Protein AF-A0AAU7U816-F1 (afdb_monomer_lite)

Radius of gyration: 25.52 Å; chains: 1; bounding box: 77×89×64 Å

Sequence (258 aa):
MNKLLPALVIPALTLLLGACTQPTTPPVATFTALHARVQGQEALTGDGAAHVQLLPSNSVTGTAPLATAQVGSDGTFTLKLATAAKVNPYLQAMPTPPADRTCSGTVRATPSTARQTLIDSLNLTNTGGVQALMSTTPMIRKQNSDGSVSATYTTNVLFYTDVPTRLAGSQTCTEAEYTLVSEADLNLQAGWNLVSIVSTGIGYLDGRVALMDKFIQGTTAATVWTAAGTDGPATAQSVSAVNVLKELRSHSTFFHRN

Structure (mmCIF, N/CA/C/O backbone):
data_AF-A0AAU7U816-F1
#
_entry.id   AF-A0AAU7U816-F1
#
loop_
_atom_site.group_PDB
_atom_site.id
_atom_site.type_symbol
_atom_site.label_atom_id
_atom_site.label_alt_id
_atom_site.label_comp_id
_atom_site.label_asym_id
_atom_site.label_entity_id
_atom_site.label_seq_id
_atom_site.pdbx_PDB_ins_code
_atom_site.Cartn_x
_atom_site.Cartn_y
_atom_site.Cartn_z
_atom_site.occupancy
_atom_site.B_iso_or_equiv
_atom_site.auth_seq_id
_atom_site.auth_comp_id
_atom_site.auth_asym_id
_atom_site.auth_atom_id
_atom_site.pdbx_PDB_model_num
ATOM 1 N N . MET A 1 1 ? -48.146 -71.107 -35.069 1.00 36.62 1 MET A N 1
ATOM 2 C CA . MET A 1 1 ? -46.854 -71.282 -34.371 1.00 36.62 1 MET A CA 1
ATOM 3 C C . MET A 1 1 ? -46.198 -69.918 -34.238 1.00 36.62 1 MET A C 1
ATOM 5 O O . MET A 1 1 ? -46.086 -69.267 -35.259 1.00 36.62 1 MET A O 1
ATOM 9 N N . ASN A 1 2 ? -45.841 -69.526 -33.005 1.00 39.03 2 ASN A N 1
ATOM 10 C CA . ASN A 1 2 ? -44.641 -68.767 -32.597 1.00 39.03 2 ASN A CA 1
ATOM 11 C C . ASN A 1 2 ? -44.165 -67.607 -33.509 1.00 39.03 2 ASN A C 1
ATOM 13 O O . ASN A 1 2 ? -43.842 -67.846 -34.657 1.00 39.03 2 ASN A O 1
ATOM 17 N N . LYS A 1 3 ? -43.912 -66.368 -33.068 1.00 42.56 3 LYS A N 1
ATOM 18 C CA . LYS A 1 3 ? -43.518 -65.842 -31.750 1.00 42.56 3 LYS A CA 1
ATOM 19 C C . LYS A 1 3 ? -43.368 -64.298 -31.869 1.00 42.56 3 LYS A C 1
ATOM 21 O O . LYS A 1 3 ? -42.903 -63.829 -32.897 1.00 42.56 3 LYS A O 1
ATOM 26 N N . LEU A 1 4 ? -43.648 -63.603 -30.758 1.00 42.66 4 LEU A N 1
ATOM 27 C CA . LEU A 1 4 ? -42.933 -62.436 -30.186 1.00 42.66 4 LEU A CA 1
ATOM 28 C C . LEU A 1 4 ? -43.014 -61.017 -30.824 1.00 42.66 4 LEU A C 1
ATOM 30 O O . LEU A 1 4 ? -42.383 -60.713 -31.829 1.00 42.66 4 LEU A O 1
ATOM 34 N N . LEU A 1 5 ? -43.706 -60.132 -30.080 1.00 50.06 5 LEU A N 1
ATOM 35 C CA . LEU A 1 5 ? -43.384 -58.718 -29.737 1.00 50.06 5 LEU A CA 1
ATOM 36 C C . LEU A 1 5 ? -41.891 -58.498 -29.345 1.00 50.06 5 LEU A C 1
ATOM 38 O O . LEU A 1 5 ? -41.238 -59.514 -29.103 1.00 50.06 5 LEU A O 1
ATOM 42 N N . PRO A 1 6 ? -41.348 -57.272 -29.076 1.00 58.50 6 PRO A N 1
ATOM 43 C CA . PRO A 1 6 ? -41.886 -55.886 -29.126 1.00 58.50 6 PRO A CA 1
ATOM 44 C C . PRO A 1 6 ? -40.895 -54.825 -29.709 1.00 58.50 6 PRO A C 1
ATOM 46 O O . PRO A 1 6 ? -39.707 -55.081 -29.860 1.00 58.50 6 PRO A O 1
ATOM 49 N N . ALA A 1 7 ? -41.329 -53.575 -29.918 1.00 49.47 7 ALA A N 1
ATOM 50 C CA . ALA A 1 7 ? -40.423 -52.411 -29.892 1.00 49.47 7 ALA A CA 1
ATOM 51 C C . ALA A 1 7 ? -41.190 -51.149 -29.467 1.00 49.47 7 ALA A C 1
ATOM 53 O O . ALA A 1 7 ? -41.727 -50.413 -30.289 1.00 49.47 7 ALA A O 1
ATOM 54 N N . LEU A 1 8 ? -41.275 -50.942 -28.152 1.00 55.66 8 LEU A N 1
ATOM 55 C CA . LEU A 1 8 ? -41.891 -49.782 -27.515 1.00 55.66 8 LEU A CA 1
ATOM 56 C C . LEU A 1 8 ? -40.956 -49.269 -26.419 1.00 55.66 8 LEU A C 1
ATOM 58 O O . LEU A 1 8 ? -41.116 -49.642 -25.269 1.00 55.66 8 LEU A O 1
ATOM 62 N N . VAL A 1 9 ? -39.962 -48.459 -26.779 1.00 53.72 9 VAL A N 1
ATOM 63 C CA . VAL A 1 9 ? -39.236 -47.527 -25.894 1.00 53.72 9 VAL A CA 1
ATOM 64 C C . VAL A 1 9 ? -38.679 -46.478 -26.863 1.00 53.72 9 VAL A C 1
ATOM 66 O O . VAL A 1 9 ? -38.007 -46.846 -27.817 1.00 53.72 9 VAL A O 1
ATOM 69 N N . ILE A 1 10 ? -39.072 -45.207 -26.820 1.00 54.56 10 ILE A N 1
ATOM 70 C CA . ILE A 1 10 ? -38.339 -44.126 -26.145 1.00 54.56 10 ILE A CA 1
ATOM 71 C C . ILE A 1 10 ? -39.259 -42.889 -26.211 1.00 54.56 10 ILE A C 1
ATOM 73 O O . ILE A 1 10 ? -39.550 -42.411 -27.307 1.00 54.56 10 ILE A O 1
ATOM 77 N N . PRO A 1 11 ? -39.717 -42.358 -25.064 1.00 51.72 11 PRO A N 1
ATOM 78 C CA . PRO A 1 11 ? -39.498 -40.932 -24.834 1.00 51.72 11 PRO A CA 1
ATOM 79 C C . PRO A 1 11 ? -39.207 -40.681 -23.349 1.00 51.72 11 PRO A C 1
ATOM 81 O O . PRO A 1 11 ? -40.109 -40.453 -22.552 1.00 51.72 11 PRO A O 1
ATOM 84 N N . ALA A 1 12 ? -37.937 -40.751 -22.953 1.00 53.91 12 ALA A N 1
ATOM 85 C CA . ALA A 1 12 ? -37.525 -40.402 -21.588 1.00 53.91 12 ALA A CA 1
ATOM 86 C C . ALA A 1 12 ? -36.138 -39.736 -21.542 1.00 53.91 12 ALA A C 1
ATOM 88 O O . ALA A 1 12 ? -35.425 -39.854 -20.552 1.00 53.91 12 ALA A O 1
ATOM 89 N N . LEU A 1 13 ? -35.735 -39.047 -22.618 1.00 52.62 13 LEU A N 1
ATOM 90 C CA . LEU A 1 13 ? -34.393 -38.461 -22.743 1.00 52.62 13 LEU A CA 1
ATOM 91 C C . LEU A 1 13 ? -34.386 -36.928 -22.876 1.00 52.62 13 LEU A C 1
ATOM 93 O O . LEU A 1 13 ? -33.478 -36.367 -23.477 1.00 52.62 13 LEU A O 1
ATOM 97 N N . THR A 1 14 ? -35.391 -36.235 -22.334 1.00 54.91 14 THR A N 1
ATOM 98 C CA . THR A 1 14 ? -35.468 -34.757 -22.379 1.00 54.91 14 THR A CA 1
ATOM 99 C C . THR A 1 14 ? -35.555 -34.077 -21.009 1.00 54.91 14 THR A C 1
ATOM 101 O O . THR A 1 14 ? -35.584 -32.853 -20.950 1.00 54.91 14 THR A O 1
ATOM 104 N N . LEU A 1 15 ? -35.520 -34.820 -19.896 1.00 52.28 15 LEU A N 1
ATOM 105 C CA . LEU A 1 15 ? -35.678 -34.257 -18.540 1.00 52.28 15 LEU A CA 1
ATOM 106 C C . LEU A 1 15 ? -34.377 -34.116 -17.723 1.00 52.28 15 LEU A C 1
ATOM 108 O O . LEU A 1 15 ? -34.433 -33.731 -16.561 1.00 52.28 15 LEU A O 1
ATOM 112 N N . LEU A 1 16 ? -33.200 -34.373 -18.305 1.00 53.47 16 LEU A N 1
ATOM 113 C CA . LEU A 1 16 ? -31.914 -34.371 -17.577 1.00 53.47 16 LEU A CA 1
ATOM 114 C C . LEU A 1 16 ? -31.027 -33.128 -17.794 1.00 53.47 16 LEU A C 1
ATOM 116 O O . LEU A 1 16 ? -29.910 -33.091 -17.293 1.00 53.47 16 LEU A O 1
ATOM 120 N N . LEU A 1 17 ? -31.507 -32.087 -18.485 1.00 53.38 17 LEU A N 1
ATOM 121 C CA . LEU A 1 17 ? -30.717 -30.872 -18.777 1.00 53.38 17 LEU A CA 1
ATOM 122 C C . LEU A 1 17 ? -31.048 -29.662 -17.877 1.00 53.38 17 LEU A C 1
ATOM 124 O O . LEU A 1 17 ? -30.529 -28.574 -18.099 1.00 53.38 17 LEU A O 1
ATOM 128 N N . GLY A 1 18 ? -31.900 -29.827 -16.858 1.00 51.31 18 GLY A N 1
ATOM 129 C CA . GLY A 1 18 ? -32.356 -28.727 -15.993 1.00 51.31 18 GLY A CA 1
ATOM 130 C C . GLY A 1 18 ? -31.493 -28.432 -14.761 1.00 51.31 18 GLY A C 1
ATOM 131 O O . GLY A 1 18 ? -31.726 -27.431 -14.091 1.00 51.31 18 GLY A O 1
ATOM 132 N N . ALA A 1 19 ? -30.498 -29.262 -14.445 1.00 47.41 19 ALA A N 1
ATOM 133 C CA . ALA A 1 19 ? -29.580 -29.007 -13.338 1.00 47.41 19 ALA A CA 1
ATOM 134 C C . ALA A 1 19 ? -28.322 -28.300 -13.858 1.00 47.41 19 ALA A C 1
ATOM 136 O O . ALA A 1 19 ? -27.218 -28.837 -13.799 1.00 47.41 19 ALA A O 1
ATOM 137 N N . CYS A 1 20 ? -28.497 -27.082 -14.382 1.00 55.19 20 CYS A N 1
ATOM 138 C CA . CYS A 1 20 ? -27.411 -26.112 -14.428 1.00 55.19 20 CYS A CA 1
ATOM 139 C C . CYS A 1 20 ? -26.956 -25.910 -12.985 1.00 55.19 20 CYS A C 1
ATOM 141 O O . CYS A 1 20 ? -27.580 -25.182 -12.216 1.00 55.19 20 CYS A O 1
ATOM 143 N N . THR A 1 21 ? -25.896 -26.622 -12.617 1.00 51.97 21 THR A N 1
ATOM 144 C CA . THR A 1 21 ? -25.101 -26.409 -11.419 1.00 51.97 21 THR A CA 1
ATOM 145 C C . THR A 1 21 ? -24.668 -24.956 -11.429 1.00 51.97 21 THR A C 1
ATOM 147 O O . THR A 1 21 ? -23.669 -24.601 -12.052 1.00 51.97 21 THR A O 1
ATOM 150 N N . GLN A 1 22 ? -25.471 -24.101 -10.803 1.00 54.81 22 GLN A N 1
ATOM 151 C CA . GLN A 1 22 ? -25.089 -22.742 -10.488 1.00 54.81 22 GLN A CA 1
ATOM 152 C C . GLN A 1 22 ? -23.802 -22.897 -9.677 1.00 54.81 22 GLN A C 1
ATOM 154 O O . GLN A 1 22 ? -23.853 -23.533 -8.620 1.00 54.81 22 GLN A O 1
ATOM 159 N N . PRO A 1 23 ? -22.637 -22.447 -10.179 1.00 47.41 23 PRO A N 1
ATOM 160 C CA . PRO A 1 23 ? -21.431 -22.494 -9.382 1.00 47.41 23 PRO A CA 1
ATOM 161 C C . PRO A 1 23 ? -21.744 -21.651 -8.153 1.00 47.41 23 PRO A C 1
ATOM 163 O O . PRO A 1 23 ? -21.903 -20.434 -8.252 1.00 47.41 23 PRO A O 1
ATOM 166 N N . THR A 1 24 ? -21.940 -22.295 -7.006 1.00 44.50 24 THR A N 1
ATOM 167 C CA . THR A 1 24 ? -21.982 -21.603 -5.728 1.00 44.50 24 THR A CA 1
ATOM 168 C C . THR A 1 24 ? -20.567 -21.115 -5.511 1.00 44.50 24 THR A C 1
ATOM 170 O O . THR A 1 24 ? -19.733 -21.832 -4.959 1.00 44.50 24 THR A O 1
ATOM 173 N N . THR A 1 25 ? -20.269 -19.931 -6.048 1.00 48.66 25 THR A N 1
ATOM 174 C CA . THR A 1 25 ? -19.036 -19.218 -5.757 1.00 48.66 25 THR A CA 1
ATOM 175 C C . THR A 1 25 ? -18.954 -19.149 -4.235 1.00 48.66 25 THR A C 1
ATOM 177 O O . THR A 1 25 ? -19.900 -18.643 -3.619 1.00 48.66 25 THR A O 1
ATOM 180 N N . PRO A 1 26 ? -17.911 -19.722 -3.611 1.00 46.16 26 PRO A N 1
ATOM 181 C CA . PRO A 1 26 ? -17.798 -19.703 -2.165 1.00 46.16 26 PRO A CA 1
ATOM 182 C C . PRO A 1 26 ? -17.924 -18.253 -1.682 1.00 46.16 26 PRO A C 1
ATOM 184 O O . PRO A 1 26 ? -17.363 -17.364 -2.331 1.00 46.16 26 PRO A O 1
ATOM 187 N N . PRO A 1 27 ? -18.666 -17.985 -0.591 1.00 47.12 27 PRO A N 1
ATOM 188 C CA . PRO A 1 27 ? -18.741 -16.645 -0.033 1.00 47.12 27 PRO A CA 1
ATOM 189 C C . PRO A 1 27 ? -17.320 -16.203 0.300 1.00 47.12 27 PRO A C 1
ATOM 191 O O . PRO A 1 27 ? -16.638 -16.809 1.127 1.00 47.12 27 PRO A O 1
ATOM 194 N N . VAL A 1 28 ? -16.847 -15.189 -0.416 1.00 52.94 28 VAL A N 1
ATOM 195 C CA . VAL A 1 28 ? -15.475 -14.728 -0.266 1.00 52.94 28 VAL A CA 1
ATOM 196 C C . VAL A 1 28 ? -15.392 -13.947 1.039 1.00 52.94 28 VAL A C 1
ATOM 198 O O . VAL A 1 28 ? -16.163 -13.012 1.256 1.00 52.94 28 VAL A O 1
ATOM 201 N N . ALA A 1 29 ? -14.496 -14.370 1.932 1.00 53.53 29 ALA A N 1
ATOM 202 C CA . ALA A 1 29 ? -14.310 -13.735 3.228 1.00 53.53 29 ALA A CA 1
ATOM 203 C C . ALA A 1 29 ? -13.927 -12.263 3.026 1.00 53.53 29 ALA A C 1
ATOM 205 O O . ALA A 1 29 ? -12.871 -11.950 2.475 1.00 53.53 29 ALA A O 1
ATOM 206 N N . THR A 1 30 ? -14.795 -11.353 3.457 1.00 62.50 30 THR A N 1
ATOM 207 C CA . THR A 1 30 ? -14.505 -9.923 3.449 1.00 62.50 30 THR A CA 1
ATOM 208 C C . THR A 1 30 ? -13.468 -9.626 4.526 1.00 62.50 30 THR A C 1
ATOM 210 O O . THR A 1 30 ? -13.640 -9.959 5.699 1.00 62.50 30 THR A O 1
ATOM 213 N N . PHE A 1 31 ? -12.361 -8.999 4.136 1.00 78.06 31 PHE A N 1
ATOM 214 C CA . PHE A 1 31 ? -11.331 -8.560 5.069 1.00 78.06 31 PHE A CA 1
ATOM 215 C C . PHE A 1 31 ? -11.863 -7.354 5.861 1.00 78.06 31 PHE A C 1
ATOM 217 O O . PHE A 1 31 ? -11.799 -6.217 5.407 1.00 78.06 31 PHE A O 1
ATOM 224 N N . THR A 1 32 ? -12.487 -7.583 7.018 1.00 82.62 32 THR A N 1
ATOM 225 C CA . THR A 1 32 ? -13.166 -6.515 7.785 1.00 82.62 32 THR A CA 1
ATOM 226 C C . THR A 1 32 ? -12.341 -5.951 8.936 1.00 82.62 32 THR A C 1
ATOM 228 O O . THR A 1 32 ? -12.691 -4.912 9.499 1.00 82.62 32 THR A O 1
ATOM 231 N N . ALA A 1 33 ? -11.273 -6.639 9.328 1.00 83.69 33 ALA A N 1
ATOM 232 C CA . ALA A 1 33 ? -10.409 -6.231 10.422 1.00 83.69 33 ALA A CA 1
ATOM 233 C C . ALA A 1 33 ? -8.959 -6.613 10.129 1.00 83.69 33 ALA A C 1
ATOM 235 O O . ALA A 1 33 ? -8.683 -7.672 9.567 1.00 83.69 33 ALA A O 1
ATOM 236 N N . LEU A 1 34 ? -8.049 -5.744 10.553 1.00 83.56 34 LEU A N 1
ATOM 237 C CA . LEU A 1 34 ? -6.619 -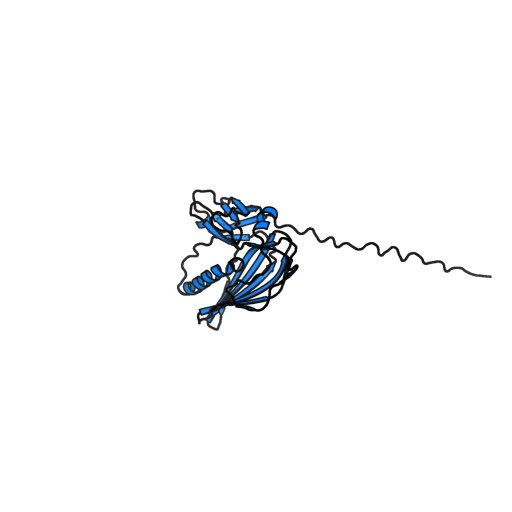5.993 10.562 1.00 83.56 34 LEU A CA 1
ATOM 238 C C . LEU A 1 34 ? -6.199 -6.345 11.991 1.00 83.56 34 LEU A C 1
ATOM 240 O O . LEU A 1 34 ? -6.331 -5.520 12.897 1.00 83.56 34 LEU A O 1
ATOM 244 N N . HIS A 1 35 ? -5.694 -7.561 12.181 1.00 84.12 35 HIS A N 1
ATOM 245 C CA . HIS A 1 35 ? -5.125 -8.018 13.446 1.00 84.12 35 HIS A CA 1
ATOM 246 C C . HIS A 1 35 ? -3.608 -7.992 13.326 1.00 84.12 35 HIS A C 1
ATOM 248 O O . HIS A 1 35 ? -3.029 -8.699 12.502 1.00 84.12 35 HIS A O 1
ATOM 254 N N . ALA A 1 36 ? -2.960 -7.149 14.115 1.00 83.75 36 ALA A N 1
ATOM 255 C CA . ALA A 1 36 ? -1.564 -6.829 13.893 1.00 83.75 36 ALA A CA 1
ATOM 256 C C . ALA A 1 36 ? -0.821 -6.564 15.197 1.00 83.75 36 ALA A C 1
ATOM 258 O O . ALA A 1 36 ? -1.410 -6.397 16.267 1.00 83.75 36 ALA A O 1
ATOM 259 N N . ARG A 1 37 ? 0.505 -6.541 15.084 1.00 82.62 37 ARG A N 1
ATOM 260 C CA . ARG A 1 37 ? 1.416 -6.201 16.171 1.00 82.62 37 ARG A CA 1
ATOM 261 C C . ARG A 1 37 ? 2.384 -5.124 15.710 1.00 82.62 37 ARG A C 1
ATOM 263 O O . ARG A 1 37 ? 2.958 -5.251 14.631 1.00 82.62 37 ARG A O 1
ATOM 270 N N . VAL A 1 38 ? 2.571 -4.108 16.543 1.00 80.94 38 VAL A N 1
ATOM 271 C CA . VAL A 1 38 ? 3.611 -3.091 16.395 1.00 80.94 38 VAL A CA 1
ATOM 272 C C . VAL A 1 38 ? 4.954 -3.686 16.820 1.00 80.94 38 VAL A C 1
ATOM 274 O O . VAL A 1 38 ? 5.079 -4.229 17.919 1.00 80.94 38 VAL A O 1
ATOM 277 N N . GLN A 1 39 ? 5.960 -3.588 15.955 1.00 79.19 39 GLN A N 1
ATOM 278 C CA . GLN A 1 39 ? 7.344 -3.952 16.251 1.00 79.19 39 GLN A CA 1
ATOM 279 C C . GLN A 1 39 ? 8.214 -2.697 16.425 1.00 79.19 39 GLN A C 1
ATOM 281 O O . GLN A 1 39 ? 8.109 -1.753 15.642 1.00 79.19 39 GLN A O 1
ATOM 286 N N . GLY A 1 40 ? 9.084 -2.727 17.445 1.00 67.00 40 GLY A N 1
ATOM 287 C CA . GLY A 1 40 ? 9.972 -1.631 17.859 1.00 67.00 40 GLY A CA 1
ATOM 28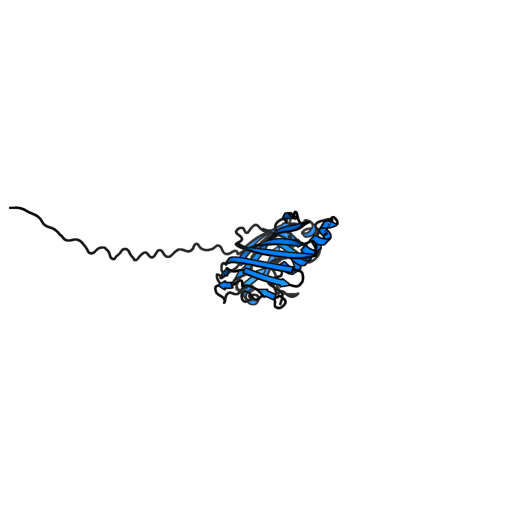8 C C . GLY A 1 40 ? 9.624 -1.135 19.267 1.00 67.00 40 GLY A C 1
ATOM 289 O O . GLY A 1 40 ? 8.524 -0.638 19.484 1.00 67.00 40 GLY A O 1
ATOM 290 N N . GLN A 1 41 ? 10.530 -1.293 20.242 1.00 58.12 41 GLN A N 1
ATOM 291 C CA . GLN A 1 41 ? 10.253 -0.906 21.638 1.00 58.12 41 GLN A CA 1
ATOM 292 C C . GLN A 1 41 ? 10.077 0.609 21.802 1.00 58.12 41 GLN A C 1
ATOM 294 O O . GLN A 1 41 ? 9.187 1.020 22.538 1.00 58.12 41 GLN A O 1
ATOM 299 N N . GLU A 1 42 ? 10.834 1.428 21.062 1.00 61.47 42 GLU A N 1
ATOM 300 C CA . GLU A 1 42 ? 10.719 2.899 21.093 1.00 61.47 42 GLU A CA 1
ATOM 301 C C . GLU A 1 42 ? 9.333 3.402 20.651 1.00 61.47 42 GLU A C 1
ATOM 303 O O . GLU A 1 42 ? 8.867 4.457 21.076 1.00 61.47 42 GLU A O 1
ATOM 308 N N . ALA A 1 43 ? 8.631 2.620 19.828 1.00 57.78 43 ALA A N 1
ATOM 309 C CA . ALA A 1 43 ? 7.280 2.939 19.380 1.00 57.78 43 ALA A CA 1
ATOM 310 C C . ALA A 1 43 ? 6.250 2.855 20.527 1.00 57.78 43 ALA A C 1
ATOM 312 O O . ALA A 1 43 ? 5.202 3.504 20.481 1.00 57.78 43 ALA A O 1
ATOM 313 N N . LEU A 1 44 ? 6.552 2.069 21.568 1.00 65.00 44 LEU A N 1
ATOM 314 C CA . LEU A 1 44 ? 5.683 1.820 22.721 1.00 65.00 44 LEU A CA 1
ATOM 315 C C . LEU A 1 44 ? 6.168 2.520 24.002 1.00 65.00 44 LEU A C 1
ATOM 317 O O . LEU A 1 44 ? 5.472 2.476 25.014 1.00 65.00 44 LEU A O 1
ATOM 321 N N . THR A 1 45 ? 7.340 3.164 23.989 1.00 59.22 45 THR A N 1
ATOM 322 C CA . THR A 1 45 ? 7.858 3.907 25.144 1.00 59.22 45 THR A CA 1
ATOM 323 C C . THR A 1 45 ? 7.189 5.278 25.237 1.00 59.22 45 THR A C 1
ATOM 325 O O . THR A 1 45 ? 7.564 6.217 24.539 1.00 59.22 45 THR A O 1
ATOM 328 N N . GLY A 1 46 ? 6.186 5.391 26.102 1.00 58.69 46 GLY A N 1
ATOM 329 C CA . GLY A 1 46 ? 5.537 6.644 26.478 1.00 58.69 46 GLY A CA 1
ATOM 330 C C . GLY A 1 46 ? 4.451 6.394 27.523 1.00 58.69 46 GLY A C 1
ATOM 331 O O . GLY A 1 46 ? 3.783 5.365 27.478 1.00 58.69 46 GLY A O 1
ATOM 332 N N . ASP A 1 47 ? 4.254 7.330 28.454 1.00 55.38 47 ASP A N 1
ATOM 333 C CA . ASP A 1 47 ? 3.295 7.206 29.570 1.00 55.38 47 ASP A CA 1
ATOM 334 C C . ASP A 1 47 ? 1.815 7.375 29.142 1.00 55.38 47 ASP A C 1
ATOM 336 O O . ASP A 1 47 ? 0.970 7.827 29.913 1.00 55.38 47 ASP A O 1
ATOM 340 N N . GLY A 1 48 ? 1.467 7.034 27.896 1.00 63.44 48 GLY A N 1
ATOM 341 C CA . GLY A 1 48 ? 0.135 7.245 27.330 1.00 63.44 48 GLY A CA 1
ATOM 342 C C . GLY A 1 48 ? -0.333 6.112 26.422 1.00 63.44 48 GLY A C 1
ATOM 343 O O . GLY A 1 48 ? 0.465 5.388 25.832 1.00 63.44 48 GLY A O 1
ATOM 344 N N . ALA A 1 49 ? -1.656 5.974 26.292 1.00 79.19 49 ALA A N 1
ATOM 345 C CA . ALA A 1 49 ? -2.273 4.977 25.425 1.00 79.19 49 ALA A CA 1
ATOM 346 C C . ALA A 1 49 ? -1.947 5.266 23.948 1.00 79.19 49 ALA A C 1
ATOM 348 O O . ALA A 1 49 ? -2.442 6.233 23.358 1.00 79.19 49 ALA A O 1
ATOM 349 N N . ALA A 1 50 ? -1.088 4.434 23.357 1.00 88.62 50 ALA A N 1
ATOM 350 C CA . ALA A 1 50 ? -0.772 4.500 21.940 1.00 88.62 50 ALA A CA 1
ATOM 351 C C . ALA A 1 50 ? -1.969 4.022 21.109 1.00 88.62 50 ALA A C 1
ATOM 353 O O . ALA A 1 50 ? -2.671 3.076 21.474 1.00 88.62 50 ALA A O 1
ATOM 354 N N . HIS A 1 51 ? -2.199 4.659 19.967 1.00 92.19 51 HIS A N 1
ATOM 355 C CA . HIS A 1 51 ? -3.253 4.255 19.046 1.00 92.19 51 HIS A CA 1
ATOM 356 C C . HIS A 1 51 ? -2.759 4.287 17.607 1.00 92.19 51 HIS A C 1
ATOM 358 O O . HIS A 1 51 ? -1.942 5.122 17.225 1.00 92.19 51 HIS A O 1
ATOM 364 N N . VAL A 1 52 ? -3.282 3.369 16.804 1.00 92.44 52 VAL A N 1
ATOM 365 C CA . VAL A 1 52 ? -3.049 3.322 15.365 1.00 92.44 52 VAL A CA 1
ATOM 366 C C . VAL A 1 52 ? -4.225 3.936 14.630 1.00 92.44 52 VAL A C 1
ATOM 368 O O . VAL A 1 52 ? -5.384 3.742 15.005 1.00 92.44 52 VAL A O 1
ATOM 371 N N . GLN A 1 53 ? -3.926 4.664 13.566 1.00 94.38 53 GLN A N 1
ATOM 372 C CA . GLN A 1 53 ? -4.887 5.313 12.696 1.00 94.38 53 GLN A CA 1
ATOM 373 C C . GLN A 1 53 ? -4.634 4.889 11.256 1.00 94.38 53 GLN A C 1
ATOM 375 O O . GLN A 1 53 ? -3.502 4.871 10.780 1.00 94.38 53 GLN A O 1
ATOM 380 N N . LEU A 1 54 ? -5.715 4.585 10.552 1.00 92.75 54 LEU A N 1
ATOM 381 C CA . LEU A 1 54 ? -5.715 4.399 9.112 1.00 92.75 54 LEU A CA 1
ATOM 382 C C . LEU A 1 54 ? -6.250 5.681 8.492 1.00 92.75 54 LEU A C 1
ATOM 384 O O . LEU A 1 54 ? -7.419 6.023 8.689 1.00 92.75 54 LEU A O 1
ATOM 388 N N . LEU A 1 55 ? -5.387 6.404 7.789 1.00 91.38 55 LEU A N 1
ATOM 389 C CA . LEU A 1 55 ? -5.751 7.617 7.068 1.00 91.38 55 LEU A CA 1
ATOM 390 C C . LEU A 1 55 ? -6.060 7.288 5.604 1.00 91.38 55 LEU A C 1
ATOM 392 O O . LEU A 1 55 ? -5.530 6.311 5.079 1.00 91.38 55 LEU A O 1
ATOM 396 N N . PRO A 1 56 ? -6.917 8.075 4.934 1.00 85.88 56 PRO A N 1
ATOM 397 C CA . PRO A 1 56 ? -6.996 8.051 3.483 1.00 85.88 56 PRO A CA 1
ATOM 398 C C . PRO A 1 56 ? -5.642 8.382 2.865 1.00 85.88 56 PRO A C 1
ATOM 400 O O . PRO A 1 56 ? -4.888 9.194 3.391 1.00 85.88 56 PRO A O 1
ATOM 403 N N . SER A 1 57 ? -5.362 7.804 1.712 1.00 75.75 57 SER A N 1
ATOM 404 C CA . SER A 1 57 ? -4.071 7.948 1.053 1.00 75.75 57 SER A CA 1
ATOM 405 C C . SER A 1 57 ? -3.746 9.364 0.558 1.00 75.75 57 SER A C 1
ATOM 407 O O . SER A 1 57 ? -2.584 9.734 0.446 1.00 75.75 57 SER A O 1
ATOM 409 N N . ASN A 1 58 ? -4.774 10.175 0.315 1.00 73.81 58 ASN A N 1
ATOM 410 C CA . ASN A 1 58 ? -4.690 11.592 -0.033 1.00 73.81 58 ASN A CA 1
ATOM 411 C C . ASN A 1 58 ? -5.017 12.506 1.165 1.00 73.81 58 ASN A C 1
ATOM 413 O O . ASN A 1 58 ? -5.539 13.609 0.989 1.00 73.81 58 ASN A O 1
ATOM 417 N N . SER A 1 59 ? -4.788 12.039 2.397 1.00 80.44 59 SER A N 1
ATOM 418 C CA . SER A 1 59 ? -5.084 12.824 3.593 1.00 80.44 59 SER A CA 1
ATOM 419 C C . SER A 1 59 ? -4.209 14.071 3.686 1.00 80.44 59 SER A C 1
ATOM 421 O O . SER A 1 59 ? -2.986 13.993 3.587 1.00 80.44 59 SER A O 1
ATOM 423 N N . VAL A 1 60 ? -4.834 15.203 3.991 1.00 80.62 60 VAL A N 1
ATOM 424 C CA . VAL A 1 60 ? -4.159 16.420 4.459 1.00 80.62 60 VAL A CA 1
ATOM 425 C C . VAL A 1 60 ? -4.248 16.523 5.982 1.00 80.62 60 VAL A C 1
ATOM 427 O O . VAL A 1 60 ? -5.066 15.841 6.612 1.00 80.62 60 VAL A O 1
ATOM 430 N N . THR A 1 61 ? -3.440 17.388 6.595 1.00 80.56 61 THR A N 1
ATOM 431 C CA . THR A 1 61 ? -3.513 17.670 8.037 1.00 80.56 61 THR A CA 1
ATOM 432 C C . THR A 1 61 ? -4.954 17.967 8.465 1.00 80.56 61 THR A C 1
ATOM 434 O O . THR A 1 61 ? -5.627 18.802 7.867 1.00 80.56 61 THR A O 1
ATOM 437 N N . GLY A 1 62 ? -5.434 17.270 9.500 1.00 82.69 62 GLY A N 1
ATOM 438 C CA . GLY A 1 62 ? -6.808 17.398 10.001 1.00 82.69 62 GLY A CA 1
ATOM 439 C C . GLY A 1 62 ? -7.832 16.456 9.354 1.00 82.69 62 GLY A C 1
ATOM 440 O O . GLY A 1 62 ? -8.986 16.443 9.778 1.00 82.69 62 GLY A O 1
ATOM 441 N N . THR A 1 63 ? -7.436 15.632 8.377 1.00 88.75 63 THR A N 1
ATOM 442 C CA . THR A 1 63 ? -8.311 14.587 7.821 1.00 88.75 63 THR A CA 1
ATOM 443 C C . THR A 1 63 ? -8.702 13.584 8.907 1.00 88.75 63 THR A C 1
ATOM 445 O O . THR A 1 63 ? -7.844 13.038 9.601 1.00 88.75 63 THR A O 1
ATOM 448 N N . ALA A 1 64 ? -10.002 13.314 9.044 1.00 92.62 64 ALA A N 1
ATOM 449 C CA . ALA A 1 64 ? -10.489 12.315 9.987 1.00 92.62 64 ALA A CA 1
ATOM 450 C C . ALA A 1 64 ? -10.026 10.901 9.578 1.00 92.62 64 ALA A C 1
ATOM 452 O O . ALA A 1 64 ? -10.143 10.537 8.404 1.00 92.62 64 ALA A O 1
ATOM 453 N N . PRO A 1 65 ? -9.557 10.066 10.523 1.00 94.75 65 PRO A N 1
ATOM 454 C CA . PRO A 1 65 ? -9.111 8.720 10.200 1.00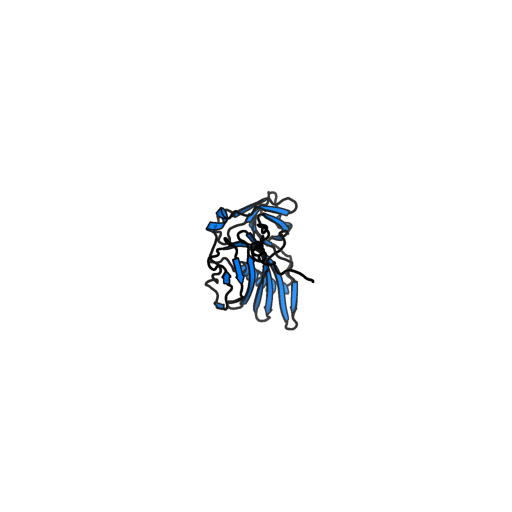 94.75 65 PRO A CA 1
ATOM 455 C C . PRO A 1 65 ? -10.273 7.846 9.734 1.00 94.75 65 PRO A C 1
ATOM 457 O O . PRO A 1 65 ? -11.383 7.898 10.275 1.00 94.75 65 PRO A O 1
ATOM 460 N N . LEU A 1 66 ? -10.007 6.984 8.754 1.00 94.88 66 LEU A N 1
ATOM 461 C CA . LEU A 1 66 ? -10.920 5.943 8.287 1.00 94.88 66 LEU A CA 1
ATOM 462 C C . LEU A 1 66 ? -11.167 4.907 9.390 1.00 94.88 66 LEU A C 1
ATOM 464 O O . LEU A 1 66 ? -12.314 4.519 9.618 1.00 94.88 66 LEU A O 1
ATOM 468 N N . ALA A 1 67 ? -10.132 4.534 10.138 1.00 95.31 67 ALA A N 1
ATOM 469 C CA . ALA A 1 67 ? -10.237 3.643 11.288 1.00 95.31 67 ALA A CA 1
ATOM 470 C C . ALA A 1 67 ? -9.207 4.004 12.364 1.00 95.31 67 ALA A C 1
ATOM 472 O O . ALA A 1 67 ? -8.144 4.532 12.045 1.00 95.31 67 ALA A O 1
ATOM 473 N N . THR A 1 68 ? -9.514 3.675 13.618 1.00 95.12 68 THR A N 1
ATOM 474 C CA . THR A 1 68 ? -8.612 3.857 14.763 1.00 95.12 68 THR A CA 1
ATOM 475 C C . THR A 1 68 ? -8.682 2.628 15.664 1.00 95.12 68 THR A C 1
ATOM 477 O O . THR A 1 68 ? -9.765 2.067 15.843 1.00 95.12 68 THR A O 1
ATOM 480 N N . ALA A 1 69 ? -7.559 2.220 16.251 1.00 94.38 69 ALA A N 1
ATOM 481 C CA . ALA A 1 69 ? -7.510 1.186 17.281 1.00 94.38 69 ALA A CA 1
ATOM 482 C C . ALA A 1 69 ? -6.495 1.534 18.369 1.00 94.38 69 ALA A C 1
ATOM 484 O O . ALA A 1 69 ? -5.462 2.135 18.088 1.00 94.38 69 ALA A O 1
ATOM 485 N N . GLN A 1 70 ? -6.792 1.144 19.606 1.00 92.94 70 GLN A N 1
ATOM 486 C CA . GLN A 1 70 ? -5.830 1.213 20.704 1.00 92.94 70 GLN A CA 1
ATOM 487 C C . GLN A 1 70 ? -4.777 0.115 20.534 1.00 92.94 70 GLN A C 1
ATOM 489 O O . GLN A 1 70 ? -5.100 -0.988 20.081 1.00 92.94 70 GLN A O 1
ATOM 494 N N . VAL A 1 71 ? -3.537 0.422 20.901 1.00 91.06 71 VAL A N 1
ATOM 495 C CA . VAL A 1 71 ? -2.439 -0.544 20.959 1.00 91.06 71 VAL A CA 1
ATOM 496 C C . VAL A 1 71 ? -2.346 -1.068 22.388 1.00 91.06 71 VAL A C 1
ATOM 498 O O . VAL A 1 71 ? -2.238 -0.295 23.339 1.00 91.06 71 VAL A O 1
ATOM 501 N N . GLY A 1 72 ? -2.429 -2.387 22.541 1.00 87.81 72 GLY A N 1
ATOM 502 C CA . GLY A 1 72 ? -2.243 -3.066 23.816 1.00 87.81 72 GLY A CA 1
ATOM 503 C C . GLY A 1 72 ? -0.809 -2.934 24.327 1.00 87.81 72 GLY A C 1
ATOM 504 O O . GLY A 1 72 ? 0.120 -2.639 23.577 1.00 87.81 72 GLY A O 1
ATOM 505 N N . SER A 1 73 ? -0.608 -3.206 25.616 1.00 84.81 73 SER A N 1
ATOM 506 C CA . SER A 1 73 ? 0.723 -3.191 26.241 1.00 84.81 73 SER A CA 1
ATOM 507 C C . SER A 1 73 ? 1.691 -4.231 25.657 1.00 84.81 73 SER A C 1
ATOM 509 O O . SER A 1 73 ? 2.902 -4.095 25.799 1.00 84.81 73 SER A O 1
ATOM 511 N N . ASP A 1 74 ? 1.178 -5.252 24.969 1.00 84.56 74 ASP A N 1
ATOM 512 C CA . ASP A 1 74 ? 1.947 -6.259 24.227 1.00 84.56 74 ASP A CA 1
ATOM 513 C C . ASP A 1 74 ? 2.297 -5.832 22.781 1.00 84.56 74 ASP A C 1
ATOM 515 O O . ASP A 1 74 ? 2.928 -6.588 22.024 1.00 84.56 74 ASP A O 1
ATOM 519 N N . GLY A 1 75 ? 1.897 -4.615 22.400 1.00 86.00 75 GLY A N 1
ATOM 520 C CA . GLY A 1 75 ? 2.044 -4.045 21.067 1.00 86.00 75 GLY A CA 1
ATOM 521 C C . GLY A 1 75 ? 0.983 -4.517 20.073 1.00 86.00 75 GLY A C 1
ATOM 522 O O . GLY A 1 75 ? 1.077 -4.177 18.895 1.00 86.00 75 GLY A O 1
ATOM 523 N N . THR A 1 76 ? -0.000 -5.322 20.482 1.00 90.06 76 THR A N 1
ATOM 524 C CA . THR A 1 76 ? -1.035 -5.826 19.570 1.00 90.06 76 THR A CA 1
ATOM 525 C C . THR A 1 76 ? -2.178 -4.833 19.398 1.00 90.06 76 THR A C 1
ATOM 527 O O . THR A 1 76 ? -2.480 -4.033 20.280 1.00 90.06 76 THR A O 1
ATOM 530 N N . PHE A 1 77 ? -2.833 -4.868 18.242 1.00 90.62 77 PHE A N 1
ATOM 531 C CA . PHE A 1 77 ? -4.047 -4.103 17.992 1.00 90.62 77 PHE A CA 1
ATOM 532 C C . PHE A 1 77 ? -4.981 -4.847 17.039 1.00 90.62 77 PHE A C 1
ATOM 534 O O . PHE A 1 77 ? -4.568 -5.672 16.220 1.00 90.62 77 PHE A O 1
ATOM 541 N N . THR A 1 78 ? -6.269 -4.524 17.135 1.00 92.12 78 THR A N 1
ATOM 542 C CA . THR A 1 78 ? -7.283 -4.941 16.164 1.00 92.12 78 THR A CA 1
ATOM 543 C C . THR A 1 78 ? -7.937 -3.703 15.579 1.00 92.12 78 THR A C 1
ATOM 545 O O . THR A 1 78 ? -8.691 -3.004 16.255 1.00 92.12 78 THR A O 1
ATOM 548 N N . LEU A 1 79 ? -7.650 -3.431 14.312 1.00 92.50 79 LEU A N 1
ATOM 549 C CA . LEU A 1 79 ? -8.175 -2.289 13.584 1.00 92.50 79 LEU A CA 1
ATOM 550 C C . LEU A 1 79 ? -9.375 -2.720 12.741 1.00 92.50 79 LEU A C 1
ATOM 552 O O . LEU A 1 79 ? -9.226 -3.363 11.703 1.00 92.50 79 LEU A O 1
ATOM 556 N N . LYS A 1 80 ? -10.578 -2.345 13.182 1.00 94.25 80 LYS A N 1
ATOM 557 C CA . LYS A 1 80 ? -11.807 -2.544 12.405 1.00 94.25 80 LYS A CA 1
ATOM 558 C C . LYS A 1 80 ? -11.794 -1.616 11.194 1.00 94.25 80 LYS A C 1
ATOM 560 O O . LYS A 1 80 ? -11.819 -0.397 11.352 1.00 94.25 80 LYS A O 1
ATOM 565 N N . LEU A 1 81 ? -11.764 -2.191 9.998 1.00 93.50 81 LEU A N 1
ATOM 566 C CA . LEU A 1 81 ? -11.626 -1.424 8.768 1.00 93.50 81 LEU A CA 1
ATOM 567 C C . LEU A 1 81 ? -12.916 -0.672 8.431 1.00 93.50 81 LEU A C 1
ATOM 569 O O . LEU A 1 81 ? -14.028 -1.090 8.766 1.00 93.50 81 LEU A O 1
ATOM 573 N N . ALA A 1 82 ? -12.744 0.477 7.782 1.00 94.50 82 ALA A N 1
ATOM 574 C CA . ALA A 1 82 ? -13.835 1.371 7.432 1.00 94.50 82 ALA A CA 1
ATOM 575 C C . ALA A 1 82 ? -14.814 0.718 6.445 1.00 94.50 82 ALA A C 1
ATOM 577 O O . ALA A 1 82 ? -14.418 -0.045 5.563 1.00 94.50 82 ALA A O 1
ATOM 578 N N . THR A 1 83 ? -16.098 1.054 6.573 1.00 93.88 83 THR A N 1
ATOM 579 C CA . THR A 1 83 ? -17.135 0.624 5.629 1.00 93.88 83 THR A CA 1
ATOM 580 C C . THR A 1 83 ? -17.008 1.359 4.296 1.00 93.88 83 THR A C 1
ATOM 582 O O . THR A 1 83 ? -16.434 2.448 4.228 1.00 93.88 83 THR A O 1
ATOM 585 N N . ALA A 1 84 ? -17.641 0.815 3.253 1.00 93.56 84 ALA A N 1
ATOM 586 C CA . ALA A 1 84 ? -17.709 1.438 1.931 1.00 93.56 84 ALA A CA 1
ATOM 587 C C . ALA A 1 84 ? -18.128 2.915 1.983 1.00 93.56 84 ALA A C 1
ATOM 589 O O . ALA A 1 84 ? -17.502 3.753 1.346 1.00 93.56 84 ALA A O 1
ATOM 590 N N . ALA A 1 85 ? -19.133 3.254 2.798 1.00 95.00 85 ALA A N 1
ATOM 591 C CA . ALA A 1 85 ? -19.637 4.621 2.920 1.00 95.00 85 ALA A CA 1
ATOM 592 C C . ALA A 1 85 ? -18.564 5.621 3.389 1.00 95.00 85 ALA A C 1
ATOM 594 O O . ALA A 1 85 ? -18.534 6.752 2.913 1.00 95.00 85 ALA A O 1
ATOM 595 N N . LYS A 1 86 ? -17.668 5.200 4.291 1.00 95.12 86 LYS A N 1
ATOM 596 C CA . LYS A 1 86 ? -16.596 6.051 4.822 1.00 95.12 86 LYS A CA 1
ATOM 597 C C . LYS A 1 86 ? -15.390 6.130 3.880 1.00 95.12 86 LYS A C 1
ATOM 599 O O . LYS A 1 86 ? -14.708 7.146 3.867 1.00 95.12 86 LYS A O 1
ATOM 604 N N . VAL A 1 87 ? -15.139 5.082 3.091 1.00 94.31 87 VAL A N 1
ATOM 605 C CA . VAL A 1 87 ? -14.025 5.032 2.126 1.00 94.31 87 VAL A CA 1
ATOM 606 C C . VAL A 1 87 ? -14.379 5.711 0.796 1.00 94.31 87 VAL A C 1
ATOM 608 O O . VAL A 1 87 ? -13.511 6.319 0.180 1.00 94.31 87 VAL A O 1
ATOM 611 N N . ASN A 1 88 ? -15.646 5.657 0.364 1.00 94.56 88 ASN A N 1
ATOM 612 C CA . ASN A 1 88 ? -16.112 6.118 -0.952 1.00 94.56 88 ASN A CA 1
ATOM 613 C C . ASN A 1 88 ? -15.637 7.528 -1.374 1.00 94.56 88 ASN A C 1
ATOM 615 O O . ASN A 1 88 ? -15.284 7.677 -2.544 1.00 94.56 88 ASN A O 1
ATOM 619 N N . PRO A 1 89 ? -15.571 8.544 -0.487 1.00 93.88 89 PRO A N 1
ATOM 620 C CA . PRO A 1 89 ? -15.069 9.874 -0.853 1.00 93.88 89 PRO A CA 1
ATOM 621 C C . PRO A 1 89 ? -13.593 9.915 -1.278 1.00 93.88 89 PRO A C 1
ATOM 623 O O . PRO A 1 89 ? -13.167 10.885 -1.895 1.00 93.88 89 PRO A O 1
ATOM 626 N N . TYR A 1 90 ? -12.818 8.883 -0.944 1.00 91.06 90 TYR A N 1
ATOM 627 C CA . TYR A 1 90 ? -11.377 8.801 -1.191 1.00 91.06 90 TYR A CA 1
ATOM 628 C C . TYR A 1 90 ? -11.022 7.844 -2.334 1.00 91.06 90 TYR A C 1
ATOM 630 O O . TYR A 1 90 ? -9.846 7.584 -2.583 1.00 91.06 90 TYR A O 1
ATOM 638 N N . LEU A 1 91 ? -12.030 7.290 -3.016 1.00 91.31 91 LEU A N 1
ATOM 639 C CA . LEU A 1 91 ? -11.814 6.375 -4.128 1.00 91.31 91 LEU A CA 1
ATOM 640 C C . LEU A 1 91 ? -11.465 7.129 -5.412 1.00 91.31 91 LEU A C 1
ATOM 642 O O . LEU A 1 91 ? -12.144 8.083 -5.792 1.00 91.31 91 LEU A O 1
ATOM 646 N N . GLN A 1 92 ? -10.453 6.637 -6.119 1.00 87.25 92 GLN A N 1
ATOM 647 C CA . GLN A 1 92 ? -9.976 7.162 -7.398 1.00 87.25 92 GLN A CA 1
ATOM 648 C C . GLN A 1 92 ? -10.060 6.091 -8.491 1.00 87.25 92 GLN A C 1
ATOM 650 O O . GLN A 1 92 ? -10.036 4.899 -8.192 1.00 87.25 92 GLN A O 1
ATOM 655 N N . ALA A 1 93 ? -10.157 6.495 -9.758 1.00 86.06 93 ALA A N 1
ATOM 656 C CA . ALA A 1 93 ? -10.141 5.555 -10.882 1.00 86.06 93 ALA A CA 1
ATOM 657 C C . ALA A 1 93 ? -8.771 4.854 -11.023 1.00 86.06 93 ALA A C 1
ATOM 659 O O . ALA A 1 93 ? -7.725 5.474 -10.828 1.00 86.06 93 ALA A O 1
ATOM 660 N N . MET A 1 94 ? -8.775 3.565 -11.378 1.00 72.69 94 MET A N 1
ATOM 661 C CA . MET A 1 94 ? -7.560 2.771 -11.622 1.00 72.69 94 MET A CA 1
ATOM 662 C C . MET A 1 94 ? -7.033 2.877 -13.064 1.00 72.69 94 MET A C 1
ATOM 664 O O . MET A 1 94 ? -7.830 2.827 -14.001 1.00 72.69 94 MET A O 1
ATOM 668 N N . PRO A 1 95 ? -5.713 2.717 -13.264 1.00 65.00 95 PRO A N 1
ATOM 669 C CA . PRO A 1 95 ? -4.624 3.489 -12.676 1.00 65.00 95 PRO A CA 1
ATOM 670 C C . PRO A 1 95 ? -4.353 4.755 -13.505 1.00 65.00 95 PRO A C 1
ATOM 672 O O . PRO A 1 95 ? -4.396 4.725 -14.734 1.00 65.00 95 PRO A O 1
ATOM 675 N N . THR A 1 96 ? -4.012 5.856 -12.836 1.00 57.81 96 THR A N 1
ATOM 676 C CA . THR A 1 96 ? -3.427 7.030 -13.502 1.00 57.81 96 THR A CA 1
ATOM 677 C C . THR A 1 96 ? -1.946 7.056 -13.133 1.00 57.81 96 THR A C 1
ATOM 679 O O . THR A 1 96 ? -1.650 7.169 -11.943 1.00 57.81 96 THR A O 1
ATOM 682 N N . PRO A 1 97 ? -1.012 6.885 -14.088 1.00 63.03 97 PRO A N 1
ATOM 683 C CA . PRO A 1 97 ? 0.406 7.073 -13.812 1.00 63.03 97 PRO A CA 1
ATOM 684 C C . PRO A 1 97 ? 0.641 8.463 -13.200 1.00 63.03 97 PRO A C 1
ATOM 686 O O . PRO A 1 97 ? -0.061 9.405 -13.586 1.00 63.03 97 PRO A O 1
ATOM 689 N N . PRO A 1 98 ? 1.608 8.615 -12.282 1.00 63.56 98 PRO A N 1
ATOM 690 C CA . PRO A 1 98 ? 2.025 9.928 -11.809 1.00 63.56 98 PRO A CA 1
ATOM 691 C C . PRO A 1 98 ? 2.363 10.842 -12.994 1.00 63.56 98 PRO A C 1
ATOM 693 O O . PRO A 1 98 ? 3.023 10.411 -13.943 1.00 63.56 98 PRO A O 1
ATOM 696 N N . ALA A 1 99 ? 1.893 12.091 -12.961 1.00 67.81 99 ALA A N 1
ATOM 697 C CA . ALA A 1 99 ? 2.064 13.028 -14.076 1.00 67.81 99 ALA A CA 1
ATOM 698 C C . ALA A 1 99 ? 3.536 13.421 -14.322 1.00 67.81 99 ALA A C 1
ATOM 700 O O . ALA A 1 99 ? 3.872 13.924 -15.391 1.00 67.81 99 ALA A O 1
ATOM 701 N N . ASP A 1 100 ? 4.406 13.193 -13.340 1.00 70.69 100 ASP A N 1
ATOM 702 C CA . ASP A 1 100 ? 5.827 13.537 -13.330 1.00 70.69 100 ASP A CA 1
ATOM 703 C C . ASP A 1 100 ? 6.739 12.456 -13.938 1.00 70.69 100 ASP A C 1
ATOM 705 O O . ASP A 1 100 ? 7.947 12.669 -14.044 1.00 70.69 100 ASP A O 1
ATOM 709 N N . ARG A 1 101 ? 6.201 11.306 -14.375 1.00 73.06 101 ARG A N 1
ATOM 710 C CA . ARG A 1 101 ? 7.008 10.161 -14.833 1.00 73.06 101 ARG A CA 1
ATOM 711 C C . ARG A 1 101 ? 6.716 9.751 -16.265 1.00 73.06 101 ARG A C 1
ATOM 713 O O . ARG A 1 101 ? 5.573 9.692 -16.711 1.00 73.06 101 ARG A O 1
ATOM 720 N N . THR A 1 102 ? 7.776 9.354 -16.971 1.00 86.56 102 THR A N 1
ATOM 721 C CA . THR A 1 102 ? 7.634 8.709 -18.279 1.00 86.56 102 THR A CA 1
ATOM 722 C C . THR A 1 102 ? 7.434 7.215 -18.064 1.00 86.56 102 THR A C 1
ATOM 724 O O . THR A 1 102 ? 8.384 6.493 -17.763 1.00 86.56 102 THR A O 1
ATOM 727 N N . CYS A 1 103 ? 6.192 6.752 -18.196 1.00 84.19 103 CYS A N 1
ATOM 728 C CA . CYS A 1 103 ? 5.850 5.337 -18.097 1.00 84.19 103 CYS A CA 1
ATOM 729 C C . CYS A 1 103 ? 5.525 4.744 -19.476 1.00 84.19 103 CYS A C 1
ATOM 731 O O . CYS A 1 103 ? 4.836 5.354 -20.292 1.00 84.19 103 CYS A O 1
ATOM 733 N N . SER A 1 104 ? 6.007 3.528 -19.720 1.00 91.88 104 SER A N 1
ATOM 734 C CA . SER A 1 104 ? 5.662 2.678 -20.862 1.00 91.88 104 SER A CA 1
ATOM 735 C C . SER A 1 104 ? 4.981 1.397 -20.374 1.00 91.88 104 SER A C 1
ATOM 737 O O . SER A 1 104 ? 5.114 1.023 -19.210 1.00 91.88 104 SER A O 1
ATOM 739 N N . GLY A 1 105 ? 4.231 0.719 -21.244 1.00 88.69 105 GLY A N 1
ATOM 740 C CA . GLY A 1 105 ? 3.368 -0.391 -20.826 1.00 88.69 105 GLY A CA 1
AT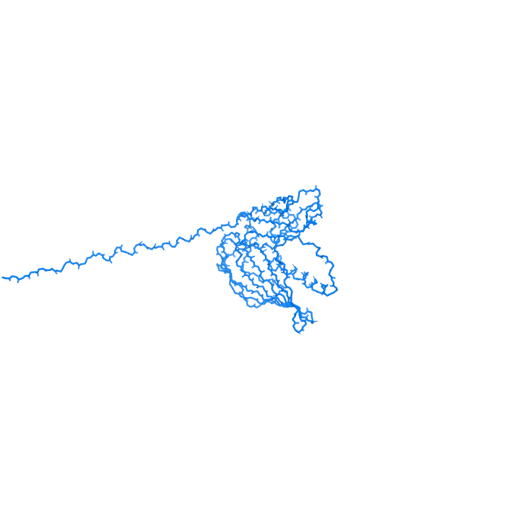OM 741 C C . GLY A 1 105 ? 2.083 0.094 -20.147 1.00 88.69 105 GLY A C 1
ATOM 742 O O . GLY A 1 105 ? 1.736 1.275 -20.201 1.00 88.69 105 GLY A O 1
ATOM 743 N N . THR A 1 106 ? 1.306 -0.825 -19.577 1.00 83.31 106 THR A N 1
ATOM 744 C CA . THR A 1 106 ? 0.049 -0.497 -18.887 1.00 83.31 106 THR A CA 1
ATOM 745 C C . THR A 1 106 ? -0.351 -1.625 -17.940 1.00 83.31 106 THR A C 1
ATOM 747 O O . THR A 1 106 ? -0.514 -2.769 -18.368 1.00 83.31 106 THR A O 1
ATOM 750 N N . VAL A 1 107 ? -0.624 -1.288 -16.680 1.00 84.19 107 VAL A N 1
ATOM 751 C CA . VAL A 1 107 ? -1.437 -2.126 -15.787 1.00 84.19 107 VAL A CA 1
ATOM 752 C C . VAL A 1 107 ? -2.902 -1.749 -15.995 1.00 84.19 107 VAL A C 1
ATOM 754 O O . VAL A 1 107 ? -3.256 -0.574 -15.946 1.00 84.19 107 VAL A O 1
ATOM 757 N N . ARG A 1 108 ? -3.768 -2.725 -16.270 1.00 85.19 108 ARG A N 1
ATOM 758 C CA . ARG A 1 108 ? -5.188 -2.492 -16.564 1.00 85.19 108 ARG A CA 1
ATOM 759 C C . ARG A 1 108 ? -6.068 -3.022 -15.448 1.00 85.19 108 ARG A C 1
ATOM 761 O O . ARG A 1 108 ? -5.869 -4.143 -14.984 1.00 85.19 108 ARG A O 1
ATOM 768 N N . ALA A 1 109 ? -7.079 -2.238 -15.095 1.00 88.38 109 ALA A N 1
ATOM 769 C CA . ALA A 1 109 ? -8.176 -2.668 -14.244 1.00 88.38 109 ALA A CA 1
ATOM 770 C C . ALA A 1 109 ? -9.351 -3.168 -15.087 1.00 88.38 109 ALA A C 1
ATOM 772 O O . ALA A 1 109 ? -9.727 -2.547 -16.082 1.00 88.38 109 ALA A O 1
ATOM 773 N N . THR A 1 110 ? -9.936 -4.294 -14.687 1.00 91.94 110 THR A N 1
ATOM 774 C CA . THR A 1 110 ? -11.182 -4.818 -15.257 1.00 91.94 110 THR A CA 1
ATOM 775 C C . THR A 1 110 ? -12.188 -5.066 -14.129 1.00 91.94 110 THR A C 1
ATOM 777 O O . THR A 1 110 ? -11.902 -5.914 -13.284 1.00 91.94 110 THR A O 1
ATOM 780 N N . PRO A 1 111 ? -13.349 -4.381 -14.111 1.00 94.81 111 PRO A N 1
ATOM 781 C CA . PRO A 1 111 ? -13.785 -3.380 -15.091 1.00 94.81 111 PRO A CA 1
ATOM 782 C C . PRO A 1 111 ? -12.964 -2.081 -15.000 1.00 94.81 111 PRO A C 1
ATOM 784 O O . PRO A 1 111 ? -12.486 -1.712 -13.933 1.00 94.81 111 PRO A O 1
ATOM 787 N N . SER A 1 112 ? -12.838 -1.347 -16.110 1.00 91.06 112 SER A N 1
ATOM 788 C CA . SER A 1 112 ? -12.095 -0.072 -16.148 1.00 91.06 112 SER A CA 1
ATOM 789 C C . SER A 1 112 ? -12.769 1.056 -15.359 1.00 91.06 112 SER A C 1
ATOM 791 O O . SER A 1 112 ? -12.180 2.109 -15.153 1.00 91.06 112 SER A O 1
ATOM 793 N N . THR A 1 113 ? -14.017 0.853 -14.939 1.00 93.69 113 THR A N 1
ATOM 794 C CA . THR A 1 113 ? -14.776 1.772 -14.083 1.00 93.69 113 THR A CA 1
ATOM 795 C C . THR A 1 113 ? -14.533 1.536 -12.593 1.00 93.69 113 THR A C 1
ATOM 797 O O . THR A 1 113 ? -15.115 2.250 -11.780 1.00 93.69 113 THR A O 1
ATOM 800 N N . ALA A 1 114 ? -13.738 0.526 -12.222 1.00 91.12 114 ALA A N 1
ATOM 801 C CA . ALA A 1 114 ? -13.413 0.254 -10.831 1.00 91.12 114 ALA A CA 1
ATOM 802 C C . ALA A 1 114 ? -12.697 1.450 -10.195 1.00 91.12 114 ALA A C 1
ATOM 804 O O . ALA A 1 114 ? -11.785 2.042 -10.787 1.00 91.12 114 ALA A O 1
ATOM 805 N N . ARG A 1 115 ? -13.094 1.785 -8.967 1.00 93.25 115 ARG A N 1
ATOM 806 C CA . ARG A 1 115 ? -12.425 2.802 -8.159 1.00 93.25 115 ARG A CA 1
ATOM 807 C C . ARG A 1 115 ? -11.755 2.157 -6.956 1.00 93.25 115 ARG A C 1
ATOM 809 O O . ARG A 1 115 ? -12.193 1.119 -6.454 1.00 93.25 115 ARG A O 1
ATOM 816 N N . GLN A 1 116 ? -10.676 2.776 -6.498 1.00 91.31 116 GLN A N 1
ATOM 817 C CA . GLN A 1 116 ? -9.801 2.211 -5.484 1.00 91.31 116 GLN A CA 1
ATOM 818 C C . GLN A 1 116 ? -9.239 3.241 -4.514 1.00 91.31 116 GLN A C 1
ATOM 820 O O . GLN A 1 116 ? -9.173 4.431 -4.814 1.00 91.31 116 GLN A O 1
ATOM 825 N N . THR A 1 117 ? -8.726 2.749 -3.394 1.00 88.38 117 THR A N 1
ATOM 826 C CA . THR A 1 117 ? -7.692 3.429 -2.610 1.00 88.38 117 THR A CA 1
ATOM 827 C C . THR A 1 117 ? -6.702 2.387 -2.090 1.00 88.38 117 THR A C 1
ATOM 829 O O . THR A 1 117 ? -7.062 1.225 -1.888 1.00 88.38 117 THR A O 1
ATOM 832 N N . LEU A 1 118 ? -5.449 2.791 -1.901 1.00 87.62 118 LEU A N 1
ATOM 833 C CA . LEU A 1 118 ? -4.371 1.938 -1.403 1.00 87.62 118 LEU A CA 1
ATOM 834 C C . LEU A 1 118 ? -3.763 2.606 -0.179 1.00 87.62 118 LEU A C 1
ATOM 836 O O . LEU A 1 118 ? -3.417 3.778 -0.238 1.00 87.62 118 LEU A O 1
ATOM 840 N N . ILE A 1 119 ? -3.621 1.861 0.908 1.00 86.31 119 ILE A N 1
ATOM 841 C CA . ILE A 1 119 ? -2.996 2.314 2.143 1.00 86.31 119 ILE A CA 1
ATOM 842 C C . ILE A 1 119 ? -1.764 1.446 2.391 1.00 86.31 119 ILE A C 1
ATOM 844 O O . ILE A 1 119 ? -1.875 0.242 2.630 1.00 86.31 119 ILE A O 1
ATOM 848 N N . ASP A 1 120 ? -0.591 2.058 2.320 1.00 83.44 120 ASP A N 1
ATOM 849 C CA . ASP A 1 120 ? 0.716 1.415 2.495 1.00 83.44 120 ASP A CA 1
ATOM 850 C C . ASP A 1 120 ? 1.279 1.556 3.918 1.00 83.44 120 ASP A C 1
ATOM 852 O O . ASP A 1 120 ? 2.251 0.891 4.283 1.00 83.44 120 ASP A O 1
ATOM 856 N N . SER A 1 121 ? 0.656 2.406 4.732 1.00 85.56 121 SER A N 1
ATOM 857 C CA . SER A 1 121 ? 1.116 2.753 6.068 1.00 85.56 121 SER A CA 1
ATOM 858 C C . SER A 1 121 ? -0.042 3.054 7.021 1.00 85.56 121 SER A C 1
ATOM 860 O O . SER A 1 121 ? -1.134 3.458 6.620 1.00 85.56 121 SER A O 1
ATOM 862 N N . LEU A 1 122 ? 0.191 2.840 8.314 1.00 89.19 122 LEU A N 1
ATOM 863 C CA . LEU A 1 122 ? -0.687 3.302 9.391 1.00 89.19 122 LEU A CA 1
ATOM 864 C C . LEU A 1 122 ? 0.035 4.387 10.183 1.00 89.19 122 LEU A C 1
ATOM 866 O O . LEU A 1 122 ? 1.252 4.344 10.312 1.00 89.19 122 LEU A O 1
ATOM 870 N N . ASN A 1 123 ? -0.698 5.307 10.793 1.00 90.38 123 ASN A N 1
ATOM 871 C CA . ASN A 1 123 ? -0.113 6.260 11.728 1.00 90.38 123 ASN A CA 1
ATOM 872 C C . ASN A 1 123 ? -0.206 5.703 13.145 1.00 90.38 123 ASN A C 1
ATOM 874 O O . ASN A 1 123 ? -1.303 5.507 13.658 1.00 90.38 123 ASN A O 1
ATOM 878 N N . LEU A 1 124 ? 0.931 5.467 13.787 1.00 89.25 124 LEU A N 1
ATOM 879 C CA . LEU A 1 124 ? 1.021 5.264 15.225 1.00 89.25 124 LEU A CA 1
ATOM 880 C C . LEU A 1 124 ? 1.161 6.622 15.902 1.00 89.25 124 LEU A C 1
ATOM 882 O O . LEU A 1 124 ? 2.121 7.344 15.646 1.00 89.25 124 LEU A O 1
ATOM 886 N N . THR A 1 125 ? 0.238 6.939 16.798 1.00 89.12 125 THR A N 1
ATOM 887 C CA . THR A 1 125 ? 0.281 8.160 17.599 1.00 89.12 125 THR A CA 1
ATOM 888 C C . THR A 1 125 ? 0.458 7.794 19.066 1.00 89.12 125 THR A C 1
ATOM 890 O O . THR A 1 125 ? -0.321 7.013 19.622 1.00 89.12 125 THR A O 1
ATOM 893 N N . ASN A 1 126 ? 1.468 8.381 19.703 1.00 86.38 126 ASN A N 1
ATOM 894 C CA . ASN A 1 126 ? 1.731 8.280 21.137 1.00 86.38 126 ASN A CA 1
ATOM 895 C C . ASN A 1 126 ? 2.140 9.661 21.698 1.00 86.38 126 ASN A C 1
ATOM 897 O O . ASN A 1 126 ? 2.053 10.677 21.007 1.00 86.38 126 ASN A O 1
ATOM 901 N N . THR A 1 127 ? 2.574 9.722 22.958 1.00 82.62 127 THR A N 1
ATOM 902 C CA . THR A 1 127 ? 3.028 10.975 23.592 1.00 82.62 127 THR A CA 1
ATOM 903 C C . THR A 1 127 ? 4.275 11.580 22.936 1.00 82.62 127 THR A C 1
ATOM 905 O O . THR A 1 127 ? 4.512 12.775 23.082 1.00 82.62 127 THR A O 1
ATOM 908 N N . GLY A 1 128 ? 5.060 10.779 22.210 1.00 78.19 128 GLY A N 1
ATOM 909 C CA . GLY A 1 128 ? 6.251 11.198 21.467 1.00 78.19 128 GLY A CA 1
ATOM 910 C C . GLY A 1 128 ? 5.973 11.710 20.049 1.00 78.19 128 GLY A C 1
ATOM 911 O O . GLY A 1 128 ? 6.899 12.180 19.392 1.00 78.19 128 GLY A O 1
ATOM 912 N N . GLY A 1 129 ? 4.725 11.646 19.569 1.00 84.50 129 GLY A N 1
ATOM 913 C CA . GLY A 1 129 ? 4.313 12.163 18.263 1.00 84.50 129 GLY A CA 1
ATOM 914 C C . GLY A 1 129 ? 3.670 11.109 17.362 1.00 84.50 129 GLY A C 1
ATOM 915 O O . GLY A 1 129 ? 3.092 10.130 17.834 1.00 84.50 129 GLY A O 1
ATOM 916 N N . VAL A 1 130 ? 3.742 11.350 16.050 1.00 85.81 130 VAL A N 1
ATOM 917 C CA . VAL A 1 130 ? 3.177 10.478 15.010 1.00 85.81 130 VAL A CA 1
ATOM 918 C C . VAL A 1 130 ? 4.308 9.782 14.258 1.00 85.81 130 VAL A C 1
ATOM 920 O O . VAL A 1 130 ? 5.231 10.437 13.778 1.00 85.81 130 VAL A O 1
ATOM 923 N N . GLN A 1 131 ? 4.216 8.462 14.128 1.00 84.75 131 GLN A N 1
ATOM 924 C CA . GLN A 1 131 ? 5.148 7.618 13.382 1.00 84.75 131 GLN A CA 1
ATOM 925 C C . GLN A 1 131 ? 4.387 6.805 12.334 1.00 84.75 131 GLN A C 1
ATOM 927 O O . GLN A 1 131 ? 3.285 6.327 12.596 1.00 84.75 131 GLN A O 1
ATOM 932 N N . ALA A 1 132 ? 4.978 6.602 11.159 1.00 84.69 132 ALA A N 1
ATOM 933 C CA . ALA A 1 132 ? 4.422 5.682 10.173 1.00 84.69 132 ALA A CA 1
ATOM 934 C C . ALA A 1 132 ? 4.764 4.235 10.557 1.00 84.69 132 ALA A C 1
ATOM 936 O O . ALA A 1 132 ? 5.919 3.916 10.837 1.00 84.69 132 ALA A O 1
ATOM 937 N N . LEU A 1 133 ? 3.771 3.355 10.545 1.00 83.75 133 LEU A N 1
ATOM 938 C CA . LEU A 1 133 ? 3.927 1.913 10.624 1.00 83.75 133 LEU A CA 1
ATOM 939 C C . LEU A 1 133 ? 3.818 1.331 9.221 1.00 83.75 133 LEU A C 1
ATOM 941 O O . LEU A 1 133 ? 2.862 1.633 8.509 1.00 83.75 133 LEU A O 1
ATOM 945 N N . MET A 1 134 ? 4.728 0.435 8.859 1.00 83.75 134 MET A N 1
ATOM 946 C CA . MET A 1 134 ? 4.685 -0.290 7.588 1.00 83.75 134 MET A CA 1
ATOM 947 C C . MET A 1 134 ? 4.752 -1.789 7.847 1.00 83.75 134 MET A C 1
ATOM 949 O O . MET A 1 134 ? 5.484 -2.235 8.730 1.00 83.75 134 MET A O 1
ATOM 953 N N . SER A 1 135 ? 4.018 -2.589 7.078 1.00 83.25 135 SER A N 1
ATOM 954 C CA . SER A 1 135 ? 4.156 -4.042 7.149 1.00 83.25 135 SER A CA 1
ATOM 955 C C . SER A 1 135 ? 5.210 -4.498 6.156 1.00 83.25 135 SER A C 1
ATOM 957 O O . SER A 1 135 ? 4.905 -4.660 4.980 1.00 83.25 135 SER A O 1
ATOM 959 N N . THR A 1 136 ? 6.444 -4.693 6.616 1.00 80.88 136 THR A N 1
ATOM 960 C CA . THR A 1 136 ? 7.555 -5.141 5.771 1.00 80.88 136 THR A CA 1
ATOM 961 C C . THR A 1 136 ? 8.213 -6.397 6.332 1.00 80.88 136 THR A C 1
ATOM 963 O O . THR A 1 136 ? 8.337 -6.573 7.544 1.00 80.88 136 THR A O 1
ATOM 966 N N . THR A 1 137 ? 8.645 -7.301 5.455 1.00 80.12 137 THR A N 1
ATOM 967 C CA . THR A 1 137 ? 9.533 -8.401 5.847 1.00 80.12 137 THR A CA 1
ATOM 968 C C . THR A 1 137 ? 10.961 -7.887 6.030 1.00 80.12 137 THR A C 1
ATOM 970 O O . THR A 1 137 ? 11.340 -6.904 5.384 1.00 80.12 137 THR A O 1
ATOM 973 N N . PRO A 1 138 ? 11.803 -8.583 6.819 1.00 77.38 138 PRO A N 1
ATOM 974 C CA . PRO A 1 138 ? 13.234 -8.317 6.830 1.00 77.38 138 PRO A CA 1
ATOM 975 C C . PRO A 1 138 ? 13.798 -8.335 5.410 1.00 77.38 138 PRO A C 1
ATOM 977 O O . PRO A 1 138 ? 13.459 -9.199 4.596 1.00 77.38 138 PRO A O 1
ATOM 980 N N . MET A 1 139 ? 14.648 -7.361 5.114 1.00 80.62 139 MET A N 1
ATOM 981 C CA . MET A 1 139 ? 15.231 -7.215 3.792 1.00 80.62 139 MET A CA 1
ATOM 982 C C . MET A 1 139 ? 16.393 -8.188 3.605 1.00 80.62 139 MET A C 1
ATOM 984 O O . MET A 1 139 ? 17.336 -8.210 4.397 1.00 80.62 139 MET A O 1
ATOM 988 N N . ILE A 1 140 ? 16.361 -8.947 2.514 1.00 84.50 140 ILE A N 1
ATOM 989 C CA . ILE A 1 140 ? 17.441 -9.851 2.124 1.00 84.50 140 ILE A CA 1
ATOM 990 C C . ILE A 1 140 ? 18.373 -9.088 1.188 1.00 84.50 140 ILE A C 1
ATOM 992 O O . ILE A 1 140 ? 17.942 -8.629 0.131 1.00 84.50 140 ILE A O 1
ATOM 996 N N . ARG A 1 141 ? 19.645 -8.943 1.573 1.00 86.75 141 ARG A N 1
ATOM 997 C CA . ARG A 1 141 ? 20.673 -8.271 0.765 1.00 86.75 141 ARG A CA 1
ATOM 998 C C . ARG A 1 141 ? 21.634 -9.285 0.161 1.00 86.75 141 ARG A C 1
ATOM 1000 O O . ARG A 1 141 ? 22.018 -10.248 0.823 1.00 86.75 141 ARG A O 1
ATOM 1007 N N . LYS A 1 142 ? 22.081 -9.022 -1.062 1.00 88.88 142 LYS A N 1
ATOM 1008 C CA . LYS A 1 142 ? 23.119 -9.799 -1.737 1.00 88.88 142 LYS A CA 1
ATOM 1009 C C . LYS A 1 142 ? 24.011 -8.872 -2.555 1.00 88.88 142 LYS A C 1
ATOM 1011 O O . LYS A 1 142 ? 23.525 -8.151 -3.424 1.00 88.88 142 LYS A O 1
ATOM 1016 N N . GLN A 1 143 ? 25.313 -8.929 -2.292 1.00 89.56 143 GLN A N 1
ATOM 1017 C CA . GLN 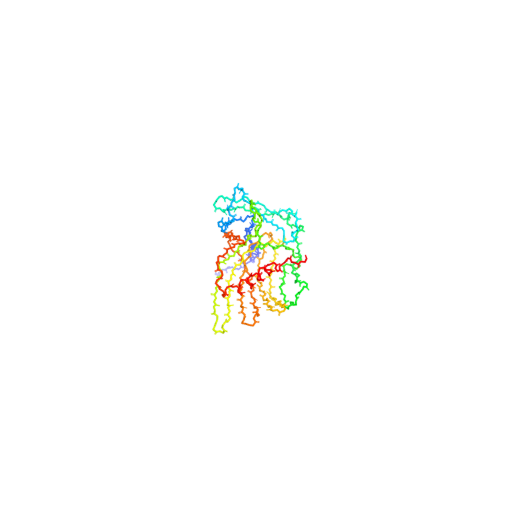A 1 143 ? 26.316 -8.325 -3.162 1.00 89.56 143 GLN A CA 1
ATOM 1018 C C . GLN A 1 143 ? 26.532 -9.230 -4.379 1.00 89.56 143 GLN A C 1
ATOM 1020 O O . GLN A 1 143 ? 26.701 -10.444 -4.241 1.00 89.56 143 GLN A O 1
ATOM 1025 N N . ASN A 1 144 ? 26.481 -8.644 -5.567 1.00 86.81 144 ASN A N 1
ATOM 1026 C CA . ASN A 1 144 ? 26.676 -9.335 -6.833 1.00 86.81 144 ASN A CA 1
ATOM 1027 C C . ASN A 1 144 ? 28.160 -9.331 -7.229 1.00 86.81 144 ASN A C 1
ATOM 1029 O O . ASN A 1 144 ? 28.962 -8.551 -6.714 1.00 86.81 144 ASN A O 1
ATOM 1033 N N . SER A 1 145 ? 28.534 -10.211 -8.159 1.00 91.00 145 SER A N 1
ATOM 1034 C CA . SER A 1 145 ? 29.922 -10.358 -8.620 1.00 91.00 145 SER A CA 1
ATOM 1035 C C . SER A 1 145 ? 30.463 -9.133 -9.362 1.00 91.00 145 SER A C 1
ATOM 1037 O O . SER A 1 145 ? 31.672 -8.953 -9.430 1.00 91.00 145 SER A O 1
ATOM 1039 N N . ASP A 1 146 ? 29.581 -8.298 -9.911 1.00 87.75 146 ASP A N 1
ATOM 1040 C CA . ASP A 1 146 ? 29.909 -7.028 -10.570 1.00 87.75 146 ASP A CA 1
ATOM 1041 C C . ASP A 1 146 ? 30.028 -5.847 -9.585 1.00 87.75 146 ASP A C 1
ATOM 1043 O O . ASP A 1 146 ? 30.215 -4.705 -9.998 1.00 87.75 146 ASP A O 1
ATOM 1047 N N . GLY A 1 147 ? 29.911 -6.109 -8.278 1.00 84.75 147 GLY A N 1
ATOM 1048 C CA . GLY A 1 147 ? 29.955 -5.098 -7.225 1.00 84.75 147 GLY A CA 1
ATOM 1049 C C . GLY A 1 147 ? 28.621 -4.399 -6.947 1.00 84.75 147 GLY A C 1
ATOM 1050 O O . GLY A 1 147 ? 28.543 -3.662 -5.965 1.00 84.75 147 GLY A O 1
ATOM 1051 N N . SER A 1 148 ? 27.570 -4.646 -7.739 1.00 84.62 148 SER A N 1
ATOM 1052 C CA . SER A 1 148 ? 26.226 -4.129 -7.454 1.00 84.62 148 SER A CA 1
ATOM 1053 C C . SER A 1 148 ? 25.626 -4.777 -6.201 1.00 84.62 148 SER A C 1
ATOM 1055 O O . SER A 1 148 ? 26.034 -5.861 -5.766 1.00 84.62 148 SER A O 1
ATOM 1057 N N . VAL A 1 149 ? 24.642 -4.116 -5.594 1.00 81.94 149 VAL A N 1
ATOM 1058 C CA . VAL A 1 149 ? 23.930 -4.638 -4.420 1.00 81.94 149 VAL A CA 1
ATOM 1059 C C . VAL A 1 149 ? 22.474 -4.850 -4.779 1.00 81.94 149 VAL A C 1
ATOM 1061 O O . VAL A 1 149 ? 21.784 -3.914 -5.174 1.00 81.94 149 VAL A O 1
ATOM 1064 N N . SER A 1 150 ? 22.000 -6.078 -4.594 1.00 87.75 150 SER A N 1
ATOM 1065 C CA . SER A 1 150 ? 20.584 -6.409 -4.680 1.00 87.75 150 SER A CA 1
ATOM 1066 C C . SER A 1 150 ? 19.950 -6.481 -3.293 1.00 87.75 150 SER A C 1
ATOM 1068 O O . SER A 1 150 ? 20.571 -6.926 -2.321 1.00 87.75 150 SER A O 1
ATOM 1070 N N . ALA A 1 151 ? 18.706 -6.034 -3.201 1.00 86.56 151 ALA A N 1
ATOM 1071 C CA . ALA A 1 151 ? 17.901 -6.078 -1.995 1.00 86.56 151 ALA A CA 1
ATOM 1072 C C . ALA A 1 151 ? 16.485 -6.536 -2.344 1.00 86.56 151 ALA A C 1
ATOM 1074 O O . ALA A 1 151 ? 15.902 -6.042 -3.302 1.00 86.56 151 ALA A O 1
ATOM 1075 N N . THR A 1 152 ? 15.933 -7.480 -1.585 1.00 86.12 152 THR A N 1
ATOM 1076 C CA . THR A 1 152 ? 14.544 -7.931 -1.744 1.00 86.12 152 THR A CA 1
ATOM 1077 C C . THR A 1 152 ? 13.801 -7.837 -0.422 1.00 86.12 152 THR A C 1
ATOM 1079 O O . THR A 1 152 ? 14.313 -8.266 0.614 1.00 86.12 152 THR A O 1
ATOM 1082 N N . TYR A 1 153 ? 12.596 -7.282 -0.459 1.00 83.12 153 TYR A N 1
ATOM 1083 C CA . TYR A 1 153 ? 11.683 -7.210 0.676 1.00 83.12 153 TYR A CA 1
ATOM 1084 C C . TYR A 1 153 ? 10.239 -7.354 0.195 1.00 83.12 153 TYR A C 1
ATOM 1086 O O . TYR A 1 153 ? 9.938 -7.171 -0.982 1.00 83.12 153 TYR A O 1
ATOM 1094 N N . THR A 1 154 ? 9.343 -7.729 1.103 1.00 84.00 154 THR A N 1
ATOM 1095 C CA . THR A 1 154 ? 7.904 -7.766 0.845 1.00 84.00 154 THR A CA 1
ATOM 1096 C C . THR A 1 154 ? 7.221 -6.733 1.720 1.00 84.00 154 THR A C 1
ATOM 1098 O O . THR A 1 154 ? 7.427 -6.745 2.932 1.00 84.00 154 THR A O 1
ATOM 1101 N N . THR A 1 155 ? 6.397 -5.879 1.124 1.00 84.06 155 THR A N 1
ATOM 1102 C CA . THR A 1 155 ? 5.525 -4.940 1.836 1.00 84.06 155 THR A CA 1
ATOM 1103 C C . THR A 1 155 ? 4.077 -5.388 1.700 1.00 84.06 155 THR A C 1
ATOM 1105 O O . THR A 1 155 ? 3.645 -5.712 0.600 1.00 84.06 155 THR A O 1
ATOM 1108 N N . ASN A 1 156 ? 3.302 -5.398 2.781 1.00 83.69 156 ASN A N 1
ATOM 1109 C CA . ASN A 1 156 ? 1.857 -5.610 2.703 1.00 83.69 156 ASN A CA 1
ATOM 1110 C C . ASN A 1 156 ? 1.130 -4.267 2.718 1.00 83.69 156 ASN A C 1
ATOM 1112 O O . ASN A 1 156 ? 1.381 -3.434 3.588 1.00 83.69 156 ASN A O 1
ATOM 1116 N N . VAL A 1 157 ? 0.200 -4.088 1.785 1.00 86.31 157 VAL A N 1
ATOM 1117 C CA . VAL A 1 157 ? -0.642 -2.898 1.656 1.00 86.31 157 VAL A CA 1
ATOM 1118 C C . VAL A 1 157 ? -2.113 -3.285 1.760 1.00 86.31 157 VAL A C 1
ATOM 1120 O O . VAL A 1 157 ? -2.531 -4.363 1.324 1.00 86.31 157 VAL A O 1
ATOM 1123 N N . LEU A 1 158 ? -2.915 -2.397 2.339 1.00 89.06 158 LEU A N 1
ATOM 1124 C CA . LEU A 1 158 ? -4.366 -2.519 2.317 1.00 89.06 158 LEU A CA 1
ATOM 1125 C C . LEU A 1 158 ? -4.890 -1.884 1.042 1.00 89.06 158 LEU A C 1
ATOM 1127 O O . LEU A 1 158 ? -4.588 -0.737 0.728 1.00 89.06 158 LEU A O 1
ATOM 1131 N N . PHE A 1 159 ? -5.714 -2.624 0.325 1.00 89.62 159 PHE A N 1
ATOM 1132 C CA . PHE A 1 159 ? -6.222 -2.211 -0.964 1.00 89.62 159 PHE A CA 1
ATOM 1133 C C . PHE A 1 159 ? -7.741 -2.303 -0.955 1.00 89.62 159 PHE A C 1
ATOM 1135 O O . PHE A 1 159 ? -8.301 -3.392 -0.839 1.00 89.62 159 PHE A O 1
ATOM 1142 N N . TYR A 1 160 ? -8.422 -1.172 -1.082 1.00 92.44 160 TYR A N 1
ATOM 1143 C CA . TYR A 1 160 ? -9.872 -1.147 -1.211 1.00 92.44 160 TYR A CA 1
ATOM 1144 C C . TYR A 1 160 ? -10.266 -0.986 -2.676 1.00 92.44 160 TYR A C 1
ATOM 1146 O O . TYR A 1 160 ? -9.747 -0.098 -3.350 1.00 92.44 160 TYR A O 1
ATOM 1154 N N . THR A 1 161 ? -11.241 -1.762 -3.147 1.00 92.94 161 THR A N 1
ATOM 1155 C CA . THR A 1 161 ? -11.928 -1.508 -4.424 1.00 92.94 161 THR A CA 1
ATOM 1156 C C . THR A 1 161 ? -13.446 -1.564 -4.258 1.00 92.94 161 THR A C 1
ATOM 1158 O O . THR A 1 161 ? -13.957 -2.317 -3.432 1.00 92.94 161 THR A O 1
ATOM 1161 N N . ASP A 1 162 ? -14.194 -0.729 -4.984 1.00 94.94 162 ASP A N 1
ATOM 1162 C CA . ASP A 1 162 ? -15.659 -0.678 -4.867 1.00 94.94 162 ASP A CA 1
ATOM 1163 C C . ASP A 1 162 ? -16.391 -1.834 -5.560 1.00 94.94 162 ASP A C 1
ATOM 1165 O O . ASP A 1 162 ? -17.520 -2.149 -5.184 1.00 94.94 162 ASP A O 1
ATOM 1169 N N . VAL A 1 163 ? -15.742 -2.504 -6.512 1.00 94.06 163 VAL A N 1
ATOM 1170 C CA . VAL A 1 163 ? -16.270 -3.663 -7.244 1.00 94.06 163 VAL A CA 1
ATOM 1171 C C . VAL A 1 163 ? -15.196 -4.749 -7.371 1.00 94.06 163 VAL A C 1
ATOM 1173 O O . VAL A 1 163 ? -14.008 -4.439 -7.268 1.00 94.06 163 VAL A O 1
ATOM 1176 N N . PRO A 1 164 ? -15.557 -6.027 -7.607 1.00 94.06 164 PRO A N 1
ATOM 1177 C CA . PRO A 1 164 ? -14.560 -7.049 -7.912 1.00 94.06 164 PRO A CA 1
ATOM 1178 C C . PRO A 1 164 ? -13.734 -6.620 -9.126 1.00 94.06 164 PRO A C 1
ATOM 1180 O O . PRO A 1 164 ? -14.299 -6.257 -10.160 1.00 94.06 164 PRO A O 1
ATOM 1183 N N . THR A 1 165 ? -12.410 -6.636 -8.986 1.00 89.88 165 THR A N 1
ATOM 1184 C CA . THR A 1 165 ? -11.505 -6.021 -9.958 1.00 89.88 165 THR A CA 1
ATOM 1185 C C . THR A 1 165 ? -10.309 -6.914 -10.238 1.00 89.88 165 THR A C 1
ATOM 1187 O O . THR A 1 165 ? -9.606 -7.334 -9.323 1.00 89.88 165 THR A O 1
ATOM 1190 N N . ARG A 1 166 ? -10.027 -7.163 -11.517 1.00 92.62 166 ARG A N 1
ATOM 1191 C CA . ARG A 1 166 ? -8.761 -7.759 -11.945 1.00 92.62 166 ARG A CA 1
ATOM 1192 C C . ARG A 1 166 ? -7.769 -6.662 -12.305 1.00 92.62 166 ARG A C 1
ATOM 1194 O O . ARG A 1 166 ? -8.081 -5.828 -13.153 1.00 92.62 166 ARG A O 1
ATOM 1201 N N . LEU A 1 167 ? -6.582 -6.701 -11.707 1.00 88.00 167 LEU A N 1
ATOM 1202 C CA . LEU A 1 167 ? -5.433 -5.898 -12.120 1.00 88.00 167 LEU A CA 1
ATOM 1203 C C . LEU A 1 167 ? -4.458 -6.785 -12.877 1.00 88.00 167 LEU A C 1
ATOM 1205 O O . LEU A 1 167 ? -3.969 -7.756 -12.309 1.00 88.00 167 LEU A O 1
ATOM 1209 N N . ALA A 1 168 ? -4.176 -6.464 -14.136 1.00 89.19 168 ALA A N 1
ATOM 1210 C CA . ALA A 1 168 ? -3.265 -7.257 -14.953 1.00 89.19 168 ALA A CA 1
ATOM 1211 C C . ALA A 1 168 ? -2.387 -6.385 -15.855 1.00 89.19 168 ALA A C 1
ATOM 1213 O O . ALA A 1 168 ? -2.866 -5.414 -16.447 1.00 89.19 168 ALA A O 1
ATOM 1214 N N . GLY A 1 169 ? -1.122 -6.766 -16.002 1.00 87.69 169 GLY A N 1
ATOM 1215 C CA . GLY A 1 169 ? -0.184 -6.169 -16.950 1.00 87.69 169 GLY A CA 1
ATOM 1216 C C . GLY A 1 169 ? 1.140 -5.780 -16.309 1.00 87.69 169 GLY A C 1
ATOM 1217 O O . GLY A 1 169 ? 1.410 -6.090 -15.149 1.00 87.69 169 GLY A O 1
ATOM 1218 N N . SER A 1 170 ? 1.960 -5.082 -17.085 1.00 88.31 170 SER A N 1
ATOM 1219 C CA . SER A 1 170 ? 3.228 -4.537 -16.626 1.00 88.31 170 SER A CA 1
ATOM 1220 C C . SER A 1 170 ? 3.416 -3.110 -17.116 1.00 88.31 170 SER A C 1
ATOM 1222 O O . SER A 1 170 ? 2.893 -2.713 -18.163 1.00 88.31 170 SER A O 1
ATOM 1224 N N . GLN A 1 171 ? 4.152 -2.329 -16.338 1.00 85.75 171 GLN A N 1
ATOM 1225 C CA . GLN A 1 171 ? 4.561 -0.982 -16.706 1.00 85.75 171 GLN A CA 1
ATOM 1226 C C . GLN A 1 171 ? 6.013 -0.750 -16.308 1.00 85.75 171 GLN A C 1
ATOM 1228 O O . GLN A 1 171 ? 6.467 -1.252 -15.281 1.00 85.75 171 GLN A O 1
ATOM 1233 N N . THR A 1 172 ? 6.711 0.045 -17.106 1.00 88.56 172 THR A N 1
ATOM 1234 C CA . THR A 1 172 ? 8.065 0.504 -16.819 1.00 88.56 172 THR A CA 1
ATOM 1235 C C . THR A 1 172 ? 8.047 2.017 -16.724 1.00 88.56 172 THR A C 1
ATOM 1237 O O . THR A 1 172 ? 7.766 2.678 -17.722 1.00 88.56 172 THR A O 1
ATOM 1240 N N . CYS A 1 173 ? 8.342 2.564 -15.551 1.00 83.56 173 CYS A N 1
ATOM 1241 C CA . CYS A 1 173 ? 8.434 4.001 -15.318 1.00 83.56 173 CYS A CA 1
ATOM 1242 C C . CYS A 1 173 ? 9.893 4.405 -15.119 1.00 83.56 173 CYS A C 1
ATOM 1244 O O . CYS A 1 173 ? 10.590 3.828 -14.286 1.00 83.56 173 CYS A O 1
ATOM 1246 N N . THR A 1 174 ? 10.344 5.412 -15.858 1.00 85.31 174 THR A N 1
ATOM 1247 C CA . THR A 1 174 ? 11.714 5.928 -15.781 1.00 85.31 174 THR A CA 1
ATOM 1248 C C . THR A 1 174 ? 11.701 7.370 -15.287 1.00 85.31 174 THR A C 1
ATOM 1250 O O . THR A 1 174 ? 10.909 8.192 -15.752 1.00 85.31 174 THR A O 1
ATOM 1253 N N . GLU A 1 175 ? 12.600 7.672 -14.357 1.00 81.12 175 GLU A N 1
ATOM 1254 C CA . GLU A 1 175 ? 12.861 9.009 -13.827 1.00 81.12 175 GLU A CA 1
ATOM 1255 C C . GLU A 1 175 ? 14.367 9.134 -13.591 1.00 81.12 175 GLU A C 1
ATOM 1257 O O . GLU A 1 175 ? 14.907 8.316 -12.863 1.00 81.12 175 GLU A O 1
ATOM 1262 N N . ALA A 1 176 ? 15.029 10.111 -14.222 1.00 80.94 176 ALA A N 1
ATOM 1263 C CA . ALA A 1 176 ? 16.468 10.419 -14.129 1.00 80.94 176 ALA A CA 1
ATOM 1264 C C . ALA A 1 176 ? 17.413 9.228 -13.822 1.00 80.94 176 ALA A C 1
ATOM 1266 O O . ALA A 1 176 ? 17.986 8.641 -14.739 1.00 80.94 176 ALA A O 1
ATOM 1267 N N . GLU A 1 177 ? 17.592 8.884 -12.546 1.00 80.81 177 GLU A N 1
ATOM 1268 C CA . GLU A 1 177 ? 18.565 7.900 -12.041 1.00 80.81 177 GLU A CA 1
ATOM 1269 C C . GLU A 1 177 ? 17.957 6.514 -11.754 1.00 80.81 177 GLU A C 1
ATOM 1271 O O . GLU A 1 177 ? 18.635 5.596 -11.283 1.00 80.81 177 GLU A O 1
ATOM 1276 N N . TYR A 1 178 ? 16.672 6.343 -12.056 1.00 77.38 178 TYR A N 1
ATOM 1277 C CA . TYR A 1 178 ? 15.868 5.234 -11.587 1.00 77.38 178 TYR A CA 1
ATOM 1278 C C . TYR A 1 178 ? 14.915 4.670 -12.657 1.00 77.38 178 TYR A C 1
ATOM 1280 O O . TYR A 1 178 ? 14.308 5.385 -13.458 1.00 77.38 178 TYR A O 1
ATOM 1288 N N . THR A 1 179 ? 14.770 3.343 -12.666 1.00 84.19 179 THR A N 1
ATOM 1289 C CA . THR A 1 179 ? 13.765 2.623 -13.465 1.00 84.19 179 THR A CA 1
ATOM 1290 C C . THR A 1 179 ? 12.950 1.684 -12.579 1.00 84.19 179 THR A C 1
ATOM 1292 O O . THR A 1 179 ? 13.513 0.771 -11.974 1.00 84.19 179 THR A O 1
ATOM 1295 N N . LEU A 1 180 ? 11.629 1.884 -12.551 1.00 84.38 180 LEU A N 1
ATOM 1296 C CA . LEU A 1 180 ? 10.646 0.984 -11.947 1.00 84.38 180 LEU A CA 1
ATOM 1297 C C . LEU A 1 180 ? 10.074 0.058 -13.003 1.00 84.38 180 LEU A C 1
ATOM 1299 O O . LEU A 1 180 ? 9.511 0.544 -13.979 1.00 84.38 180 LEU A O 1
ATOM 1303 N N . VAL A 1 181 ? 10.089 -1.243 -12.759 1.00 86.81 181 VAL A N 1
ATOM 1304 C CA . VAL A 1 181 ? 9.214 -2.194 -13.443 1.00 86.81 181 VAL A CA 1
ATOM 1305 C C . VAL A 1 181 ? 8.158 -2.657 -12.451 1.00 86.81 181 VAL A C 1
ATOM 1307 O O . VAL A 1 181 ? 8.495 -3.163 -11.389 1.00 86.81 181 VAL A O 1
ATOM 1310 N N . SER A 1 182 ? 6.883 -2.496 -12.776 1.00 84.25 182 SER A N 1
ATOM 1311 C CA . SER A 1 182 ? 5.775 -2.996 -11.960 1.00 84.25 182 SER A CA 1
ATOM 1312 C C . SER A 1 182 ? 5.013 -4.072 -12.720 1.00 84.25 182 SER A C 1
ATOM 1314 O O . SER A 1 182 ? 4.627 -3.852 -13.867 1.00 84.25 182 SER A O 1
ATOM 1316 N N . GLU A 1 183 ? 4.744 -5.203 -12.072 1.00 87.06 183 GLU A N 1
ATOM 1317 C CA . GLU A 1 183 ? 3.976 -6.325 -12.619 1.00 87.06 183 GLU A CA 1
ATOM 1318 C C . GLU A 1 183 ? 2.792 -6.675 -11.719 1.00 87.06 183 GLU A C 1
ATOM 1320 O O . GLU A 1 183 ? 2.968 -7.000 -10.543 1.00 87.06 183 GLU A O 1
ATOM 1325 N N . ALA A 1 184 ? 1.586 -6.678 -12.283 1.00 85.12 184 ALA A N 1
ATOM 1326 C CA . ALA A 1 184 ? 0.372 -7.055 -11.573 1.00 85.12 184 ALA A CA 1
ATOM 1327 C C . ALA A 1 184 ? -0.346 -8.217 -12.270 1.00 85.12 184 ALA A C 1
ATOM 1329 O O . ALA A 1 184 ? -0.527 -8.207 -13.487 1.00 85.12 184 ALA A O 1
ATOM 1330 N N . ASP A 1 185 ? -0.800 -9.185 -11.475 1.00 88.50 185 ASP A N 1
ATOM 1331 C CA . ASP A 1 185 ? -1.843 -10.156 -11.830 1.00 88.50 185 ASP A CA 1
ATOM 1332 C C . ASP A 1 185 ? -2.631 -10.489 -10.555 1.00 88.50 185 ASP A C 1
ATOM 1334 O O . ASP A 1 185 ? -2.355 -11.455 -9.843 1.00 88.50 185 ASP A O 1
ATOM 1338 N N . LEU A 1 186 ? -3.562 -9.603 -10.204 1.00 86.94 186 LEU A N 1
ATOM 1339 C CA . LEU A 1 186 ? -4.361 -9.670 -8.982 1.00 86.94 186 LEU A CA 1
ATOM 1340 C C . LEU A 1 186 ? -5.836 -9.861 -9.317 1.00 86.94 186 LEU A C 1
ATOM 1342 O O . LEU A 1 186 ? -6.354 -9.238 -10.244 1.00 86.94 186 LEU A O 1
ATOM 1346 N N . ASN A 1 187 ? -6.532 -10.652 -8.500 1.00 90.69 187 ASN A N 1
ATOM 1347 C CA . ASN A 1 187 ? -7.985 -10.803 -8.549 1.00 90.69 187 ASN A CA 1
ATOM 1348 C C . ASN A 1 187 ? -8.571 -10.305 -7.227 1.00 90.69 187 ASN A C 1
ATOM 1350 O O . ASN A 1 187 ? -8.691 -11.051 -6.253 1.00 90.69 187 ASN A O 1
ATOM 1354 N N . LEU A 1 188 ? -8.905 -9.019 -7.202 1.00 89.00 188 LEU A N 1
ATOM 1355 C CA . LEU A 1 188 ? -9.373 -8.309 -6.024 1.00 89.00 188 LEU A CA 1
ATOM 1356 C C . LEU A 1 188 ? -10.882 -8.456 -5.856 1.00 89.00 188 LEU A C 1
ATOM 1358 O O . LEU A 1 188 ? -11.653 -8.424 -6.818 1.00 89.00 188 LEU A O 1
ATOM 1362 N N . GLN A 1 189 ? -11.302 -8.565 -4.605 1.00 91.94 189 GLN A N 1
ATOM 1363 C CA . GLN A 1 189 ? -12.705 -8.571 -4.219 1.00 91.94 189 GLN A CA 1
ATOM 1364 C C . GLN A 1 189 ? -13.193 -7.151 -3.965 1.00 91.94 189 GLN A C 1
ATOM 1366 O O . GLN A 1 189 ? -12.403 -6.292 -3.577 1.00 91.94 189 GLN A O 1
ATOM 1371 N N . ALA A 1 190 ? -14.500 -6.920 -4.099 1.00 92.75 190 ALA A N 1
ATOM 1372 C CA . ALA A 1 190 ? -15.095 -5.689 -3.591 1.00 92.75 190 ALA A CA 1
ATOM 1373 C C . ALA A 1 190 ? -14.851 -5.565 -2.077 1.00 92.75 190 ALA A C 1
ATOM 1375 O O . ALA A 1 190 ? -15.032 -6.523 -1.322 1.00 92.75 190 ALA A O 1
ATOM 1376 N N . GLY A 1 191 ? -14.474 -4.370 -1.631 1.00 93.44 191 GLY A N 1
ATOM 1377 C CA . GLY A 1 191 ? -14.059 -4.091 -0.264 1.00 93.44 191 GLY A CA 1
ATOM 1378 C C . GLY A 1 191 ? -12.541 -4.109 -0.089 1.00 93.44 191 GLY A C 1
ATOM 1379 O O . GLY A 1 191 ? -11.782 -3.853 -1.023 1.00 93.44 191 GLY A O 1
ATOM 1380 N N . TRP A 1 192 ? -12.103 -4.368 1.143 1.00 93.00 192 TRP A N 1
ATOM 1381 C CA . TRP A 1 192 ? -10.688 -4.425 1.498 1.00 93.00 192 TRP A CA 1
ATOM 1382 C C . TRP A 1 192 ? -10.054 -5.755 1.087 1.00 93.00 192 TRP A C 1
ATOM 1384 O O . TRP A 1 192 ? -10.622 -6.829 1.281 1.00 93.00 192 TRP A O 1
ATOM 1394 N N . ASN A 1 193 ? -8.834 -5.660 0.581 1.00 89.56 193 ASN A N 1
ATOM 1395 C CA . ASN A 1 193 ? -7.944 -6.748 0.223 1.00 89.56 193 ASN A CA 1
ATOM 1396 C C . ASN A 1 193 ? -6.590 -6.479 0.887 1.00 89.56 193 ASN A C 1
ATOM 1398 O O . ASN A 1 193 ? -6.194 -5.324 1.053 1.00 89.56 193 ASN A O 1
ATOM 1402 N N . LEU A 1 194 ? -5.867 -7.541 1.230 1.00 87.44 194 LEU A N 1
ATOM 1403 C CA . LEU A 1 194 ? -4.455 -7.447 1.580 1.00 87.44 194 LEU A CA 1
ATOM 1404 C C . LEU A 1 194 ? -3.644 -7.829 0.341 1.00 87.44 194 LEU A C 1
ATOM 1406 O O . LEU A 1 194 ? -3.816 -8.922 -0.201 1.00 87.44 194 LEU A O 1
ATOM 1410 N N . VAL A 1 195 ? -2.786 -6.928 -0.118 1.00 86.56 195 VAL A N 1
ATOM 1411 C CA . VAL A 1 195 ? -1.913 -7.152 -1.274 1.00 86.56 195 VAL A CA 1
ATOM 1412 C C . VAL A 1 195 ? -0.478 -7.108 -0.784 1.00 86.56 195 VAL A C 1
ATOM 1414 O O . VAL A 1 195 ? -0.104 -6.193 -0.054 1.00 86.56 195 VAL A O 1
ATOM 1417 N N . SER A 1 196 ? 0.327 -8.089 -1.171 1.00 86.12 196 SER A N 1
ATOM 1418 C CA . SER A 1 196 ? 1.759 -8.062 -0.900 1.00 86.12 196 SER A CA 1
ATOM 1419 C C . SER A 1 196 ? 2.491 -7.582 -2.151 1.00 86.12 196 SER A C 1
ATOM 1421 O O . SER A 1 196 ? 2.191 -8.001 -3.268 1.00 86.12 196 SER A O 1
ATOM 1423 N N . ILE A 1 197 ? 3.450 -6.690 -1.962 1.00 85.19 197 ILE A N 1
ATOM 1424 C CA . ILE A 1 197 ? 4.324 -6.150 -2.995 1.00 85.19 197 ILE A CA 1
ATOM 1425 C C . ILE A 1 197 ? 5.709 -6.707 -2.711 1.00 85.19 197 ILE A C 1
ATOM 1427 O O . ILE A 1 197 ? 6.297 -6.408 -1.673 1.00 85.19 197 ILE A O 1
ATOM 1431 N N . VAL A 1 198 ? 6.206 -7.557 -3.602 1.00 87.06 198 VAL A N 1
ATOM 1432 C CA . VAL A 1 198 ? 7.583 -8.045 -3.548 1.00 87.06 198 VAL A CA 1
ATOM 1433 C C . VAL A 1 198 ? 8.433 -7.086 -4.361 1.00 87.06 198 VAL A C 1
ATOM 1435 O O . VAL A 1 198 ? 8.311 -7.044 -5.584 1.00 87.06 198 VAL A O 1
ATOM 1438 N N . SER A 1 199 ? 9.281 -6.334 -3.673 1.00 85.56 199 SER A N 1
ATOM 1439 C CA . SER A 1 199 ? 10.161 -5.340 -4.273 1.00 85.56 199 SER A CA 1
ATOM 1440 C C . SER A 1 199 ? 11.586 -5.872 -4.315 1.00 85.56 199 SER A C 1
ATOM 1442 O O . SER A 1 199 ? 12.158 -6.236 -3.282 1.00 85.56 199 SER A O 1
ATOM 1444 N N . THR A 1 200 ? 12.181 -5.887 -5.504 1.00 87.31 200 THR A N 1
ATOM 1445 C CA . THR A 1 200 ? 13.593 -6.206 -5.726 1.00 87.31 200 THR A CA 1
ATOM 1446 C C . THR A 1 200 ? 14.297 -4.983 -6.291 1.00 87.31 200 THR A C 1
ATOM 1448 O O . THR A 1 200 ? 13.989 -4.549 -7.394 1.00 87.31 200 THR A O 1
ATOM 1451 N N . GLY A 1 201 ? 15.260 -4.444 -5.545 1.00 87.69 201 GLY A N 1
ATOM 1452 C CA . GLY A 1 201 ? 16.120 -3.346 -5.976 1.00 87.69 201 GLY A CA 1
ATOM 1453 C C . GLY A 1 201 ? 17.528 -3.798 -6.296 1.00 87.69 201 GLY A C 1
ATOM 1454 O O . GLY A 1 201 ? 18.064 -4.670 -5.616 1.00 87.69 201 GLY A O 1
ATOM 1455 N N . ILE A 1 202 ? 18.129 -3.178 -7.305 1.00 85.38 202 ILE A N 1
ATOM 1456 C CA . ILE A 1 202 ? 19.532 -3.326 -7.682 1.00 85.38 202 ILE A CA 1
ATOM 1457 C C . ILE A 1 202 ? 20.137 -1.925 -7.739 1.00 85.38 202 ILE A C 1
ATOM 1459 O O . ILE A 1 202 ? 19.729 -1.109 -8.563 1.00 85.38 202 ILE A O 1
ATOM 1463 N N . GLY A 1 203 ? 21.092 -1.653 -6.851 1.00 83.69 203 GLY A N 1
ATOM 1464 C CA . GLY A 1 203 ? 21.913 -0.445 -6.884 1.00 83.69 203 GLY A CA 1
ATOM 1465 C C . GLY A 1 203 ? 23.222 -0.709 -7.623 1.00 83.69 203 GLY A C 1
ATOM 1466 O O . GLY A 1 203 ? 23.953 -1.642 -7.271 1.00 83.69 203 GLY A O 1
ATOM 1467 N N . TYR A 1 204 ? 23.510 0.106 -8.634 1.00 76.50 204 TYR A N 1
ATOM 1468 C CA . TYR A 1 204 ? 24.730 0.048 -9.435 1.00 76.50 204 TYR A CA 1
ATOM 1469 C C . TYR A 1 204 ? 25.806 0.994 -8.881 1.00 76.50 204 TYR A C 1
ATOM 1471 O O . TYR A 1 204 ? 25.519 1.947 -8.157 1.00 76.50 204 TYR A O 1
ATOM 1479 N N . LEU A 1 205 ? 27.072 0.736 -9.225 1.00 77.69 205 LEU A N 1
ATOM 1480 C CA . LEU A 1 205 ? 28.213 1.537 -8.754 1.00 77.69 205 LEU A CA 1
ATOM 1481 C C . LEU A 1 205 ? 28.221 2.975 -9.298 1.00 77.69 205 LEU A C 1
ATOM 1483 O O . LEU A 1 205 ? 28.874 3.839 -8.722 1.00 77.69 205 LEU A O 1
ATOM 1487 N N . ASP A 1 206 ? 27.503 3.228 -10.390 1.00 79.50 206 ASP A N 1
ATOM 1488 C CA . ASP A 1 206 ? 27.342 4.551 -10.999 1.00 79.50 206 ASP A CA 1
ATOM 1489 C C . ASP A 1 206 ? 26.187 5.365 -10.390 1.00 79.50 206 ASP A C 1
ATOM 1491 O O . ASP A 1 206 ? 25.850 6.427 -10.904 1.00 79.50 206 ASP A O 1
ATOM 1495 N N . GLY A 1 207 ? 25.583 4.872 -9.302 1.00 76.25 207 GLY A N 1
ATOM 1496 C CA . GLY A 1 207 ? 24.484 5.530 -8.597 1.00 76.25 207 GLY A CA 1
ATOM 1497 C C . GLY A 1 207 ? 23.097 5.194 -9.140 1.00 76.25 207 GLY A C 1
ATOM 1498 O O . GLY A 1 207 ? 22.112 5.489 -8.472 1.00 76.25 207 GLY A O 1
ATOM 1499 N N . ARG A 1 208 ? 22.988 4.522 -10.295 1.00 80.25 208 ARG A N 1
ATOM 1500 C CA . ARG A 1 208 ? 21.680 4.134 -10.837 1.00 80.25 208 ARG A CA 1
ATOM 1501 C C . ARG A 1 208 ? 21.012 3.067 -9.981 1.00 80.25 208 ARG A C 1
ATOM 1503 O O . ARG A 1 208 ? 21.672 2.193 -9.409 1.00 80.25 208 ARG A O 1
ATOM 1510 N N . VAL A 1 209 ? 19.682 3.081 -9.978 1.00 79.19 209 VAL A N 1
ATOM 1511 C CA . VAL A 1 209 ? 18.860 2.078 -9.295 1.00 79.19 209 VAL A CA 1
ATOM 1512 C C . VAL A 1 209 ? 17.846 1.478 -10.268 1.00 79.19 209 VAL A C 1
ATOM 1514 O O . VAL A 1 209 ? 17.135 2.186 -10.978 1.00 79.19 209 VAL A O 1
ATOM 1517 N N . ALA A 1 210 ? 17.748 0.152 -10.294 1.00 81.25 210 ALA A N 1
ATOM 1518 C CA . ALA A 1 210 ? 16.646 -0.556 -10.940 1.00 81.25 210 ALA A CA 1
ATOM 1519 C C . ALA A 1 210 ? 15.776 -1.209 -9.868 1.00 81.25 210 ALA A C 1
ATOM 1521 O O . ALA A 1 210 ? 16.309 -1.871 -8.976 1.00 81.25 210 ALA A O 1
ATOM 1522 N N . LEU A 1 211 ? 14.457 -1.049 -9.953 1.00 83.25 211 LEU A N 1
ATOM 1523 C CA . LEU A 1 211 ? 13.508 -1.751 -9.092 1.00 83.25 211 LEU A CA 1
ATOM 1524 C C . LEU A 1 211 ? 12.526 -2.553 -9.922 1.00 83.25 211 LEU A C 1
ATOM 1526 O O . LEU A 1 211 ? 12.107 -2.150 -11.007 1.00 83.25 211 LEU A O 1
ATOM 1530 N N . MET A 1 212 ? 12.126 -3.674 -9.350 1.00 84.50 212 MET A N 1
ATOM 1531 C CA . MET A 1 212 ? 11.043 -4.502 -9.831 1.00 84.50 212 MET A CA 1
ATOM 1532 C C . MET A 1 212 ? 10.064 -4.731 -8.685 1.00 84.50 212 MET A C 1
ATOM 1534 O O . MET A 1 212 ? 10.444 -5.301 -7.663 1.00 84.50 212 MET A O 1
ATOM 1538 N N . ASP A 1 213 ? 8.817 -4.324 -8.881 1.00 85.31 213 ASP A N 1
ATOM 1539 C CA . ASP A 1 213 ? 7.708 -4.568 -7.971 1.00 85.31 213 ASP A CA 1
ATOM 1540 C C . ASP A 1 213 ? 6.775 -5.609 -8.572 1.00 85.31 213 ASP A C 1
ATOM 1542 O O . ASP A 1 213 ? 6.197 -5.414 -9.644 1.00 85.31 213 ASP A O 1
ATOM 1546 N N . LYS A 1 214 ? 6.584 -6.707 -7.847 1.00 83.19 214 LYS A N 1
ATOM 1547 C CA . LYS A 1 214 ? 5.611 -7.734 -8.194 1.00 83.19 214 LYS A CA 1
ATOM 1548 C C . LYS A 1 214 ? 4.483 -7.751 -7.180 1.00 83.19 214 LYS A C 1
ATOM 1550 O O . LYS A 1 214 ? 4.702 -8.008 -5.995 1.00 83.19 214 LYS A O 1
ATOM 1555 N N . PHE A 1 215 ? 3.269 -7.536 -7.663 1.00 80.56 215 PHE A N 1
ATOM 1556 C CA . PHE A 1 215 ? 2.074 -7.562 -6.837 1.00 80.56 215 PHE A CA 1
ATOM 1557 C C . PHE A 1 215 ? 1.526 -8.985 -6.766 1.00 80.56 215 PHE A C 1
ATOM 1559 O O . PHE A 1 215 ? 1.258 -9.614 -7.791 1.00 80.56 215 PHE A O 1
ATOM 1566 N N . ILE A 1 216 ? 1.339 -9.488 -5.550 1.00 82.50 216 ILE A N 1
ATOM 1567 C CA . ILE A 1 216 ? 0.773 -10.809 -5.279 1.00 82.50 216 ILE A CA 1
ATOM 1568 C C . ILE A 1 216 ? -0.396 -10.688 -4.296 1.00 82.50 216 ILE A C 1
ATOM 1570 O O . ILE A 1 216 ? -0.399 -9.845 -3.396 1.00 82.50 216 ILE A O 1
ATOM 1574 N N . GLN A 1 217 ? -1.411 -11.535 -4.467 1.00 79.81 217 GLN A N 1
ATOM 1575 C CA . GLN A 1 217 ? -2.543 -11.578 -3.545 1.00 79.81 217 GLN A CA 1
ATOM 1576 C C . GLN A 1 217 ? -2.051 -12.050 -2.168 1.00 79.81 217 GLN A C 1
ATOM 1578 O O . GLN A 1 217 ? -1.506 -13.148 -2.047 1.00 79.81 217 GLN A O 1
ATOM 1583 N N . GLY A 1 218 ? -2.245 -11.234 -1.131 1.00 64.44 218 GLY A N 1
ATOM 1584 C CA . GLY A 1 218 ? -1.907 -11.609 0.238 1.00 64.44 218 GLY A CA 1
ATOM 1585 C C . GLY A 1 218 ? -2.915 -12.621 0.786 1.00 64.44 218 GLY A C 1
ATOM 1586 O O . GLY A 1 218 ? -4.121 -12.476 0.590 1.00 64.44 218 GLY A O 1
ATOM 1587 N N . THR A 1 219 ? -2.435 -13.654 1.482 1.00 62.75 219 THR A N 1
ATOM 1588 C CA . THR A 1 219 ? -3.282 -14.759 1.972 1.00 62.75 219 THR A CA 1
ATOM 1589 C C . THR A 1 219 ? -3.498 -14.772 3.486 1.00 62.75 219 THR A C 1
ATOM 1591 O O . THR A 1 219 ? -4.322 -15.549 3.962 1.00 62.75 219 THR A O 1
ATOM 1594 N N . THR A 1 220 ? -2.799 -13.945 4.274 1.00 56.69 220 THR A N 1
ATOM 1595 C CA . THR A 1 220 ? -2.870 -14.008 5.749 1.00 56.69 220 THR A CA 1
ATOM 1596 C C . THR A 1 220 ? -2.876 -12.640 6.426 1.00 56.69 220 THR A C 1
ATOM 1598 O O . THR A 1 220 ? -1.987 -11.825 6.211 1.00 56.69 220 THR A O 1
ATOM 1601 N N . ALA A 1 221 ? -3.861 -12.446 7.310 1.00 52.28 221 ALA A N 1
ATOM 1602 C CA . ALA A 1 221 ? -4.152 -11.215 8.048 1.00 52.28 221 ALA A CA 1
ATOM 1603 C C . ALA A 1 221 ? -3.236 -10.931 9.253 1.00 52.28 221 ALA A C 1
ATOM 1605 O O . ALA A 1 221 ? -3.352 -9.863 9.845 1.00 52.28 221 ALA A O 1
ATOM 1606 N N . ALA A 1 222 ? -2.366 -11.868 9.647 1.00 51.81 222 ALA A N 1
ATOM 1607 C CA . ALA A 1 222 ? -1.454 -11.685 10.776 1.00 51.81 222 ALA A CA 1
ATOM 1608 C C . ALA A 1 222 ? -0.192 -10.944 10.316 1.00 51.81 222 ALA A C 1
ATOM 1610 O O . ALA A 1 222 ? 0.863 -11.531 10.087 1.00 51.81 222 ALA A O 1
ATOM 1611 N N . THR A 1 223 ? -0.329 -9.640 10.123 1.00 68.31 223 THR A N 1
ATOM 1612 C CA . THR A 1 223 ? 0.762 -8.770 9.675 1.00 68.31 223 THR A CA 1
ATOM 1613 C C . THR A 1 223 ? 1.468 -8.149 10.874 1.00 68.31 223 THR A C 1
ATOM 1615 O O . THR A 1 223 ? 0.832 -7.521 11.722 1.00 68.31 223 THR A O 1
ATOM 1618 N N . VAL A 1 224 ? 2.790 -8.293 10.936 1.00 75.94 224 VAL A N 1
ATOM 1619 C CA . VAL A 1 224 ? 3.632 -7.442 11.782 1.00 75.94 224 VAL A CA 1
ATOM 1620 C C . VAL A 1 224 ? 3.775 -6.093 11.080 1.00 75.94 224 VAL A C 1
ATOM 1622 O O . VAL A 1 224 ? 3.959 -6.046 9.860 1.00 75.94 224 VAL A O 1
ATOM 1625 N N . TRP A 1 225 ? 3.637 -5.013 11.843 1.00 77.50 225 TRP A N 1
ATOM 1626 C CA . TRP A 1 225 ? 3.798 -3.640 11.383 1.00 77.50 225 TRP A CA 1
ATOM 1627 C C . TRP A 1 225 ? 4.928 -2.996 12.174 1.00 77.50 225 TRP A C 1
ATOM 1629 O O . TRP A 1 225 ? 4.890 -2.942 13.400 1.00 77.50 225 TRP A O 1
ATOM 1639 N N . THR A 1 226 ? 5.941 -2.510 11.480 1.00 76.06 226 THR A N 1
ATOM 1640 C CA . THR A 1 226 ? 7.152 -1.964 12.087 1.00 76.06 226 THR A CA 1
ATOM 1641 C C . THR A 1 226 ? 7.080 -0.449 12.054 1.00 76.06 226 THR A C 1
ATOM 1643 O O . THR A 1 226 ? 6.763 0.132 11.013 1.00 76.06 226 THR A O 1
ATOM 1646 N N . ALA A 1 227 ? 7.358 0.197 13.186 1.00 67.25 227 ALA A N 1
ATOM 1647 C CA . ALA A 1 227 ? 7.456 1.648 13.231 1.00 67.25 227 ALA A CA 1
ATOM 1648 C C . ALA A 1 227 ? 8.680 2.133 12.452 1.00 67.25 227 ALA A C 1
ATOM 1650 O O . ALA A 1 227 ? 9.766 1.561 12.538 1.00 67.25 227 ALA A O 1
ATOM 1651 N N . ALA A 1 228 ? 8.508 3.196 11.674 1.00 61.19 228 ALA A N 1
ATOM 1652 C CA . ALA A 1 228 ? 9.594 3.831 10.954 1.00 61.19 228 ALA A CA 1
ATOM 1653 C C . ALA A 1 228 ? 10.514 4.576 11.945 1.00 61.19 228 ALA A C 1
ATOM 1655 O O . ALA A 1 228 ? 10.337 5.768 12.177 1.00 61.19 228 ALA A O 1
ATOM 1656 N N . GLY A 1 229 ? 11.510 3.884 12.513 1.00 51.84 229 GLY A N 1
ATOM 1657 C CA . GLY A 1 229 ? 12.493 4.477 13.428 1.00 51.84 229 GLY A CA 1
ATOM 1658 C C . GLY A 1 229 ? 13.641 3.537 13.827 1.00 51.84 229 GLY A C 1
ATOM 1659 O O . GLY A 1 229 ? 13.390 2.427 14.276 1.00 51.84 229 GLY A O 1
ATOM 1660 N N . THR A 1 230 ? 14.874 4.031 13.619 1.00 41.38 230 THR A N 1
ATOM 1661 C CA . THR A 1 230 ? 16.149 3.710 14.315 1.00 41.38 230 THR A CA 1
ATOM 1662 C C . THR A 1 230 ? 16.713 2.278 14.303 1.00 41.38 230 THR A C 1
ATOM 1664 O O . THR A 1 230 ? 17.210 1.795 15.319 1.00 41.38 230 THR A O 1
ATOM 1667 N N . ASP A 1 231 ? 16.848 1.635 13.138 1.00 38.53 231 ASP A N 1
ATOM 1668 C CA . ASP A 1 231 ? 17.937 0.646 13.024 1.00 38.53 231 ASP A CA 1
ATOM 1669 C C . ASP A 1 231 ? 19.286 1.360 13.286 1.00 38.53 231 ASP A C 1
ATOM 1671 O O . ASP A 1 231 ? 19.608 2.358 12.634 1.00 38.53 231 ASP A O 1
ATOM 1675 N N . GLY A 1 232 ? 20.029 0.873 14.289 1.00 31.36 232 GLY A N 1
ATOM 1676 C CA . GLY A 1 232 ? 21.329 1.369 14.763 1.00 31.36 232 GLY A CA 1
ATOM 1677 C C . GLY A 1 232 ? 22.461 1.348 13.716 1.00 31.36 232 GLY A C 1
ATOM 1678 O O . GLY A 1 232 ? 22.220 1.121 12.532 1.00 31.36 232 GLY A O 1
ATOM 1679 N N . PRO A 1 233 ? 23.717 1.634 14.124 1.00 28.34 233 PRO A N 1
ATOM 1680 C CA . PRO A 1 233 ? 24.712 2.331 13.317 1.00 28.34 233 PRO A CA 1
ATOM 1681 C C . PRO A 1 233 ? 24.934 1.670 11.962 1.00 28.34 233 PRO A C 1
ATOM 1683 O O . PRO A 1 233 ? 25.486 0.576 11.839 1.00 28.34 233 PRO A O 1
ATOM 1686 N N . ALA A 1 234 ? 24.551 2.421 10.940 1.00 30.19 234 ALA A N 1
ATOM 1687 C CA . ALA A 1 234 ? 24.958 2.200 9.579 1.00 30.19 234 ALA A CA 1
ATOM 1688 C C . ALA A 1 234 ? 26.500 2.234 9.497 1.00 30.19 234 ALA A C 1
ATOM 1690 O O . ALA A 1 234 ? 27.109 3.302 9.486 1.00 30.19 234 ALA A O 1
ATOM 1691 N N . THR A 1 235 ? 27.162 1.073 9.448 1.00 27.12 235 THR A N 1
ATOM 1692 C CA . THR A 1 235 ? 28.579 0.987 9.048 1.00 27.12 235 THR A CA 1
ATOM 1693 C C . THR A 1 235 ? 28.733 1.636 7.671 1.00 27.12 235 THR A C 1
ATOM 1695 O O . THR A 1 235 ? 27.846 1.491 6.842 1.00 27.12 235 THR A O 1
ATOM 1698 N N . ALA A 1 236 ? 29.808 2.381 7.404 1.00 24.88 236 ALA A N 1
ATOM 1699 C CA . ALA A 1 236 ? 29.909 3.370 6.313 1.00 24.88 236 ALA A CA 1
ATOM 1700 C C . ALA A 1 236 ? 29.463 2.934 4.886 1.00 24.88 236 ALA A C 1
ATOM 1702 O O . ALA A 1 236 ? 29.128 3.790 4.073 1.00 24.88 236 ALA A O 1
ATOM 1703 N N . GLN A 1 237 ? 29.366 1.635 4.574 1.00 26.09 237 GLN A N 1
ATOM 1704 C CA . GLN A 1 237 ? 28.764 1.121 3.327 1.00 26.09 237 GLN A CA 1
ATOM 1705 C C . GLN A 1 237 ? 27.222 1.158 3.289 1.00 26.09 237 GLN A C 1
ATOM 1707 O O . GLN A 1 237 ? 26.610 1.156 2.224 1.00 26.09 237 GLN A O 1
ATOM 1712 N N . SER A 1 238 ? 26.571 1.224 4.444 1.00 28.48 238 SER A N 1
ATOM 1713 C CA . SER A 1 238 ? 25.117 1.291 4.581 1.00 28.48 238 SER A CA 1
ATOM 1714 C C . SER A 1 238 ? 24.558 2.711 4.501 1.00 28.48 238 SER A C 1
ATOM 1716 O O . SER A 1 238 ? 23.360 2.845 4.322 1.00 28.48 238 SER A O 1
ATOM 1718 N N . VAL A 1 239 ? 25.379 3.767 4.501 1.00 26.45 239 VAL A N 1
ATOM 1719 C CA . VAL A 1 239 ? 24.900 5.154 4.316 1.00 26.45 239 VAL A CA 1
ATOM 1720 C C . VAL A 1 239 ? 24.454 5.411 2.867 1.00 26.45 239 VAL A C 1
ATOM 1722 O O . VAL A 1 239 ? 23.430 6.053 2.650 1.00 26.45 239 VAL A O 1
ATOM 1725 N N . SER A 1 240 ? 25.138 4.820 1.879 1.00 30.98 240 SER A N 1
ATOM 1726 C CA . SER A 1 240 ? 24.717 4.869 0.466 1.00 30.98 240 SER A CA 1
ATOM 1727 C C . SER A 1 240 ? 23.425 4.070 0.239 1.00 30.98 240 SER A C 1
ATOM 1729 O O . SER A 1 240 ? 22.446 4.590 -0.289 1.00 30.98 240 SER A O 1
ATOM 1731 N N . ALA A 1 241 ? 23.346 2.850 0.782 1.00 29.94 241 ALA A N 1
ATOM 1732 C CA . ALA A 1 241 ? 22.137 2.034 0.699 1.00 29.94 241 ALA A CA 1
ATOM 1733 C C . ALA A 1 241 ? 20.963 2.590 1.530 1.00 29.94 241 ALA A C 1
ATOM 1735 O O . ALA A 1 241 ? 19.821 2.369 1.161 1.00 29.94 241 ALA A O 1
ATOM 1736 N N . VAL A 1 242 ? 21.199 3.300 2.641 1.00 31.17 242 VAL A N 1
ATOM 1737 C CA . VAL A 1 242 ? 20.154 3.952 3.456 1.00 31.17 242 VAL A CA 1
ATOM 1738 C C . VAL A 1 242 ? 19.600 5.201 2.773 1.00 31.17 242 VAL A C 1
ATOM 1740 O O . VAL A 1 242 ? 18.412 5.476 2.921 1.00 31.17 242 VAL A O 1
ATOM 1743 N N . ASN A 1 243 ? 20.405 5.913 1.981 1.00 33.53 243 ASN A N 1
ATOM 1744 C CA . ASN A 1 243 ? 19.909 6.990 1.121 1.00 33.53 243 ASN A CA 1
ATOM 1745 C C . ASN A 1 243 ? 19.085 6.433 -0.043 1.00 33.53 243 ASN A C 1
ATOM 1747 O O . ASN A 1 243 ? 17.956 6.881 -0.222 1.00 33.53 243 ASN A O 1
ATOM 1751 N N . VAL A 1 244 ? 19.544 5.351 -0.688 1.00 35.75 244 VAL A N 1
ATOM 1752 C CA . VAL A 1 244 ? 18.713 4.584 -1.631 1.00 35.75 244 VAL A CA 1
ATOM 1753 C C . VAL A 1 244 ? 17.430 4.106 -0.938 1.00 35.75 244 VAL A C 1
ATOM 1755 O O . VAL A 1 244 ? 16.359 4.270 -1.486 1.00 35.75 244 VAL A O 1
ATOM 1758 N N . LEU A 1 245 ? 17.464 3.628 0.312 1.00 38.41 245 LEU A N 1
ATOM 1759 C CA . LEU A 1 245 ? 16.269 3.206 1.072 1.00 38.41 245 LEU A CA 1
ATOM 1760 C C . LEU A 1 245 ? 15.338 4.353 1.504 1.00 38.41 245 LEU A C 1
ATOM 1762 O O . LEU A 1 245 ? 14.152 4.114 1.742 1.00 38.41 245 LEU A O 1
ATOM 1766 N N . LYS A 1 246 ? 15.844 5.581 1.646 1.00 36.66 246 LYS A N 1
ATOM 1767 C CA . LYS A 1 246 ? 15.026 6.781 1.877 1.00 36.66 246 LYS A CA 1
ATOM 1768 C C . LYS A 1 246 ? 14.361 7.241 0.582 1.00 36.66 246 LYS A C 1
ATOM 1770 O O . LYS A 1 246 ? 13.186 7.592 0.621 1.00 36.66 246 LYS A O 1
ATOM 1775 N N . GLU A 1 247 ? 15.054 7.129 -0.548 1.00 37.84 247 GLU A N 1
ATOM 1776 C CA . GLU A 1 247 ? 14.462 7.315 -1.874 1.00 37.84 247 GLU A CA 1
ATOM 1777 C C . GLU A 1 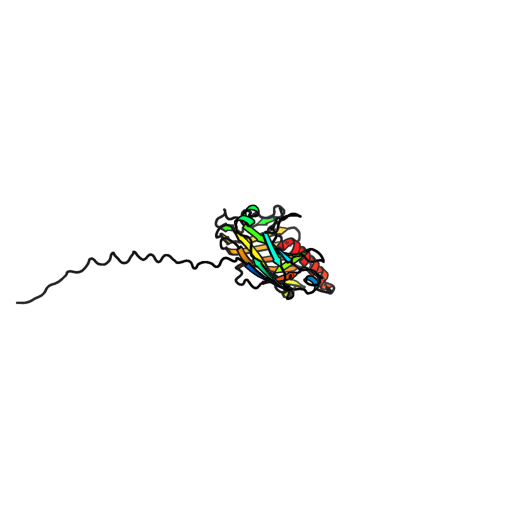247 ? 13.448 6.201 -2.179 1.00 37.84 247 GLU A C 1
ATOM 1779 O O . GLU A 1 247 ? 12.329 6.479 -2.584 1.00 37.84 247 GLU A O 1
ATOM 1784 N N . LEU A 1 248 ? 13.722 4.936 -1.854 1.00 39.50 248 LEU A N 1
ATOM 1785 C CA . LEU A 1 248 ? 12.752 3.831 -1.943 1.00 39.50 248 LEU A CA 1
ATOM 1786 C C . LEU A 1 248 ? 11.485 4.079 -1.093 1.00 39.50 248 LEU A C 1
ATOM 1788 O O . LEU A 1 248 ? 10.387 3.660 -1.465 1.00 39.50 248 LEU A O 1
ATOM 1792 N N . ARG A 1 249 ? 11.609 4.801 0.031 1.00 40.09 249 ARG A N 1
ATOM 1793 C CA . ARG A 1 249 ? 10.475 5.222 0.875 1.00 40.09 249 ARG A CA 1
ATOM 1794 C C . ARG A 1 249 ? 9.660 6.373 0.288 1.00 40.09 249 ARG A C 1
ATOM 1796 O O . ARG A 1 249 ? 8.447 6.354 0.450 1.00 40.09 249 ARG A O 1
ATOM 1803 N N . SER A 1 250 ? 10.266 7.335 -0.415 1.00 36.91 250 SER A N 1
ATOM 1804 C CA . SER A 1 250 ? 9.482 8.309 -1.199 1.00 36.91 250 SER A CA 1
ATOM 1805 C C . SER A 1 250 ? 8.773 7.656 -2.387 1.00 36.91 250 SER A C 1
ATOM 1807 O O . SER A 1 250 ? 7.810 8.208 -2.913 1.00 36.91 250 SER A O 1
ATOM 1809 N N . HIS A 1 251 ? 9.226 6.467 -2.781 1.00 41.00 251 HIS A N 1
ATOM 1810 C CA . HIS A 1 251 ? 8.689 5.715 -3.898 1.00 41.00 251 HIS A CA 1
ATOM 1811 C C . HIS A 1 251 ? 7.546 4.776 -3.507 1.00 41.00 251 HIS A C 1
ATOM 1813 O O . HIS A 1 251 ? 6.551 4.794 -4.198 1.00 41.00 251 HIS A O 1
ATOM 1819 N N . SER A 1 252 ? 7.549 4.042 -2.390 1.00 36.50 252 SER A N 1
ATOM 1820 C CA . SER A 1 252 ? 6.367 3.213 -2.019 1.00 36.50 252 SER A CA 1
ATOM 1821 C C . SER A 1 252 ? 5.039 3.991 -1.888 1.00 36.50 252 SER A C 1
ATOM 1823 O O . SER A 1 252 ? 3.983 3.412 -2.135 1.00 36.50 252 SER A O 1
ATOM 1825 N N . THR A 1 253 ? 5.089 5.321 -1.711 1.00 39.59 253 THR A N 1
ATOM 1826 C CA . THR A 1 253 ? 3.941 6.235 -1.901 1.00 39.59 253 THR A CA 1
ATOM 1827 C C . THR A 1 253 ? 3.488 6.415 -3.372 1.00 39.59 253 THR A C 1
ATOM 1829 O O . THR A 1 253 ? 2.699 7.311 -3.675 1.00 39.59 253 THR A O 1
ATOM 1832 N N . PHE A 1 254 ? 3.954 5.553 -4.288 1.00 37.81 254 PHE A N 1
ATOM 1833 C CA . PHE A 1 254 ? 3.817 5.550 -5.759 1.00 37.81 254 PHE A CA 1
ATOM 1834 C C . PHE A 1 254 ? 2.376 5.582 -6.277 1.00 37.81 254 PHE A C 1
ATOM 1836 O O . PHE A 1 254 ? 2.156 5.842 -7.458 1.00 37.81 254 PHE A O 1
ATOM 1843 N N . PHE A 1 255 ? 1.393 5.333 -5.412 1.00 38.84 255 PHE A N 1
ATOM 1844 C CA . PHE A 1 255 ? -0.018 5.378 -5.776 1.00 38.84 255 PHE A CA 1
ATOM 1845 C C . PHE A 1 255 ? -0.730 6.689 -5.413 1.00 38.84 255 PHE A C 1
ATOM 1847 O O . PHE A 1 255 ? -1.892 6.815 -5.785 1.00 38.84 255 PHE A O 1
ATOM 1854 N N . HIS A 1 256 ? -0.096 7.656 -4.721 1.00 34.28 256 HIS A N 1
ATOM 1855 C CA . HIS A 1 256 ? -0.852 8.742 -4.056 1.00 34.28 256 HIS A CA 1
ATOM 1856 C C . HIS A 1 256 ? -0.231 10.141 -4.024 1.00 34.28 256 HIS A C 1
ATOM 1858 O O . HIS A 1 256 ? -0.510 10.908 -3.106 1.00 34.28 256 HIS A O 1
ATOM 1864 N N . ARG A 1 257 ? 0.557 10.540 -5.025 1.00 29.45 257 ARG A N 1
ATOM 1865 C CA . ARG A 1 257 ? 0.916 11.961 -5.174 1.00 29.45 257 ARG A CA 1
ATOM 1866 C C . ARG A 1 257 ? 0.321 12.553 -6.447 1.00 29.45 257 ARG A C 1
ATOM 1868 O O . ARG A 1 257 ? 0.901 12.427 -7.516 1.00 29.45 257 ARG A O 1
ATOM 1875 N N . ASN A 1 258 ? -0.840 13.185 -6.275 1.00 34.09 258 ASN A N 1
ATOM 1876 C CA . ASN A 1 258 ? -1.316 14.351 -7.021 1.00 34.09 258 ASN A CA 1
ATOM 1877 C C . ASN A 1 258 ? -1.738 15.395 -5.988 1.00 34.09 258 ASN A C 1
ATOM 1879 O O . ASN A 1 258 ? -2.513 15.009 -5.081 1.00 34.09 258 ASN A O 1
#

Organism: NCBI:txid694439

Secondary structure (DSSP, 8-state):
-------------SSSS---------------EEEEEEE-GGGT-SSS--EEEE--TTPPTTPPPSEEEEPPTTSEEEEEPPPHHHHGGG-EESP---TTSEEEEEEEEESTT-EEEEE--EEEEETTEEEEEEEEPPPEEEE-TTS-EEEEEEEEEEEEESS-EEEEEEEEEEETTEEEEEEEEEEEPSEEEEEEEEEEEEE-TTS-EEEEEEEEE----EEEEEES-------TTHHHHHHHHHHHHHHHTTT---

pLDDT: mean 74.13, std 19.84, range [24.88, 95.31]

Foldseek 3Di:
DDDDDDDDDDDDPPPPPPPPPPPPPDPDDFPFKFKEFEDDVVLLPDPDWKKKFACFLQDDPPGDGQWMWTQDPRRITIIGGHDCVSCVVRWDFPDDADPQWDKDKDWAKVVSRKTKTKAQWIWIQDPVGTWTWWQKDPKDWDQDPLRKIKIKMKTKMKMAIQAFMFTAIWMWIDDDQEIEIEGDGDGDHHGIFIKMWIKMWIADPVRHIYIYIYIDGDDDSYTYIYTPDDPDDDDPVCVSVVVVVVVVVVCVSRRHDD